Protein AF-A0A231HJ43-F1 (afdb_monomer)

Foldseek 3Di:
DDDDDDDDDDDPPPPPPCPDPLVVLLVVLVVLQVLLFVLLQVQVVLQCVPDVAAEEEGEDACLDVVNVVVVVDDFPDKQQFDPQRLARFKIWTWHQFDQDPNDTHIYIYIYGHSSDSCRCVLPVVVVLDDSVLVSLLVSQLSSQLRVLVNCVSVVNDVRQDHFLRSLLSSLLRSLLVCVLVVNPSSSVSSLVCLPPRRDCPGSNNDSLLSVLLSVLQDPNDPVLCVQCPGSNSSSVSSVVSSVVSVVVVVVVVVVVVVD

Mean predicted aligned error: 8.65 Å

Solvent-accessible surface area (backbone atoms only — not comparable to full-atom values): 14473 Å² total; per-residue (Å²): 136,90,82,87,82,88,80,80,85,79,80,80,76,77,82,69,78,81,72,69,56,71,69,62,51,32,49,53,41,47,52,50,49,53,54,29,30,56,50,36,41,48,47,49,58,34,20,52,76,70,40,83,73,60,70,47,61,47,64,42,55,38,68,38,68,71,47,42,57,57,70,76,45,96,65,77,42,72,53,71,51,51,100,76,44,63,44,74,40,58,33,46,34,35,31,71,84,34,71,58,96,89,38,79,28,25,34,35,42,27,39,30,46,40,76,50,89,60,47,56,45,54,54,58,73,67,67,78,54,54,74,68,52,48,42,54,42,51,28,34,23,55,44,29,44,44,51,51,55,52,37,26,74,71,67,81,34,82,69,66,52,84,58,47,56,37,41,47,48,8,50,46,34,26,32,51,56,29,45,78,68,72,32,56,69,62,30,50,47,52,37,50,42,27,62,76,71,40,50,83,87,41,57,67,41,44,38,65,63,46,47,36,30,60,73,49,47,76,76,92,43,74,66,52,55,71,66,45,81,36,49,36,42,42,52,56,48,38,56,57,29,47,56,54,19,51,54,54,54,54,54,53,53,54,52,65,73,74,108

Sequence (259 aa):
MKRYISFALSALVLAGTLVAPAGAQQAKNNDFRLAMSATFQRMIQSYHQGERSPLSGDILDSSRPNVAQFFGRRTDASVEHGPHSPDQSIALHYYRDAVLDGKRTAACLMTFDTSNPAFLAGYESTGLFTKGEITYYLAAHEFGHCAALHQASLGNMLSIKPGKDQELFADQYALAFFLLQDKINTAKKIIIFNRQNVAKDDFHHHPDELQAFFDAFPPLDDSLRANVKNTYDLVALTINVAAKAQIHLLAKAQQVAND

pLDDT: mean 82.15, std 17.76, range [27.39, 98.06]

Nearest PDB structures (foldseek):
  3rhf-assembly3_D  TM=4.855E-01  e=5.732E+00  Paenarthrobacter aurescens TC1
  1hz4-assembly1_A  TM=2.711E-01  e=7.390E+00  Escherichia coli

Radius of gyration: 22.71 Å; Cα contacts (8 Å, |Δi|>4): 336; chains: 1; bounding box: 81×62×70 Å

Secondary structure (DSSP, 8-state):
---------------------HHHHHHHHHHHHHHHHHHHHHHHHHHTTT--S-EEEEEEETTSHHHHHHHTS--SEEEPPPTT-S--SEEEEEEEEEEETTEEEEEEEEEE-TT-TTTTHHHHTT--S-HHHHHHHHHHHHHHHHHHHHHHHTTSS--PPTTHHHHHHHHHHHHHHHHHTT-HHHHHHHHHHHHHHS-TTSTT--HHHHHHHHHHSPP--HHHHHH--SHHHHHHHHHHHHHHHHHHHHHHHHHHHH-

Structure (mmCIF, N/CA/C/O backbone):
data_AF-A0A231HJ43-F1
#
_entry.id   AF-A0A231HJ43-F1
#
loop_
_atom_site.group_PDB
_atom_site.id
_atom_site.type_symbol
_atom_site.label_atom_id
_atom_site.label_alt_id
_atom_site.label_comp_id
_atom_site.label_asym_id
_atom_site.label_entity_id
_atom_site.label_seq_id
_atom_site.pdbx_PDB_ins_code
_atom_site.Cartn_x
_atom_site.Cartn_y
_atom_site.Cartn_z
_atom_site.occupancy
_atom_site.B_iso_or_equiv
_atom_site.auth_seq_id
_atom_site.auth_comp_id
_atom_site.auth_asym_id
_atom_site.auth_atom_id
_atom_site.pdbx_PDB_model_num
ATOM 1 N N . MET A 1 1 ? 59.615 -43.011 37.443 1.00 40.75 1 MET A N 1
ATOM 2 C CA . MET A 1 1 ? 59.172 -42.648 36.078 1.00 40.75 1 MET A CA 1
ATOM 3 C C . MET A 1 1 ? 57.840 -41.924 36.186 1.00 40.75 1 MET A C 1
ATOM 5 O O . MET A 1 1 ? 56.885 -42.512 36.671 1.00 40.75 1 MET A O 1
ATOM 9 N N . LYS A 1 2 ? 57.808 -40.634 35.834 1.00 29.98 2 LYS A N 1
ATOM 10 C CA . LYS A 1 2 ? 56.604 -39.791 35.823 1.00 29.98 2 LYS A CA 1
ATOM 11 C C . LYS A 1 2 ? 55.912 -39.943 34.464 1.00 29.98 2 LYS A C 1
ATOM 13 O O . LYS A 1 2 ? 56.585 -39.838 33.443 1.00 29.98 2 LYS A O 1
ATOM 18 N N . ARG A 1 3 ? 54.597 -40.159 34.448 1.00 27.41 3 ARG A N 1
ATOM 19 C CA . ARG A 1 3 ? 53.748 -39.986 33.260 1.00 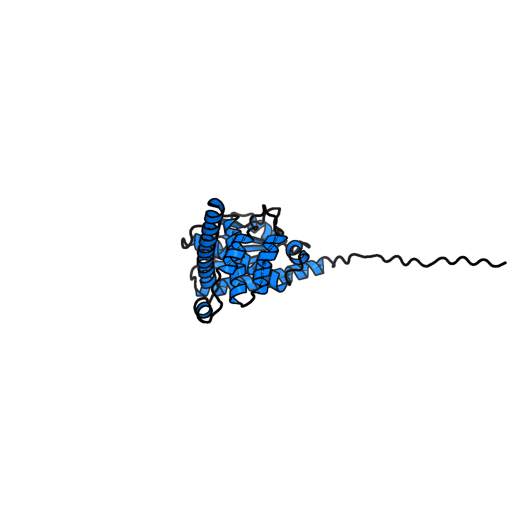27.41 3 ARG A CA 1
ATOM 20 C C . ARG A 1 3 ? 52.623 -39.028 33.636 1.00 27.41 3 ARG A C 1
ATOM 22 O O . ARG A 1 3 ? 51.830 -39.331 34.519 1.00 27.41 3 ARG A O 1
ATOM 29 N N . TYR A 1 4 ? 52.624 -37.861 33.001 1.00 29.31 4 TYR A N 1
ATOM 30 C CA . TYR A 1 4 ? 51.544 -36.883 33.051 1.00 29.31 4 TYR A CA 1
ATOM 31 C C . TYR A 1 4 ? 50.575 -37.198 31.911 1.00 29.31 4 TYR A C 1
ATOM 33 O O . TYR A 1 4 ? 51.012 -37.347 30.771 1.00 29.31 4 TYR A O 1
ATOM 41 N N . ILE A 1 5 ? 49.281 -37.288 32.211 1.00 30.84 5 ILE A N 1
ATOM 42 C CA . ILE A 1 5 ? 48.217 -37.240 31.206 1.00 30.84 5 ILE A CA 1
ATOM 43 C C . ILE A 1 5 ? 47.390 -35.999 31.527 1.00 30.84 5 ILE A C 1
ATOM 45 O O . ILE A 1 5 ? 46.793 -35.888 32.595 1.00 30.84 5 ILE A O 1
ATOM 49 N N . SER A 1 6 ? 47.458 -35.044 30.605 1.00 27.39 6 SER A N 1
ATOM 50 C CA . SER A 1 6 ? 46.697 -33.802 30.593 1.00 27.39 6 SER A CA 1
ATOM 51 C C . SER A 1 6 ? 45.296 -34.101 30.062 1.00 27.39 6 SER A C 1
ATOM 53 O O . SER A 1 6 ? 45.175 -34.659 28.973 1.00 27.39 6 SER A O 1
ATOM 55 N N . PHE A 1 7 ? 44.251 -33.741 30.808 1.00 30.38 7 PHE A N 1
ATOM 56 C CA . PHE A 1 7 ? 42.891 -33.676 30.276 1.00 30.38 7 PHE A CA 1
ATOM 57 C C . PHE A 1 7 ? 42.539 -32.211 30.042 1.00 30.38 7 PHE A C 1
ATOM 59 O O . PHE A 1 7 ? 42.505 -31.401 30.967 1.00 30.38 7 PHE A O 1
ATOM 66 N N . ALA A 1 8 ? 42.340 -31.890 28.767 1.00 31.23 8 ALA A N 1
ATOM 67 C CA . ALA A 1 8 ? 41.911 -30.591 28.296 1.00 31.23 8 ALA A CA 1
ATOM 68 C C . ALA A 1 8 ? 40.494 -30.275 28.797 1.00 31.23 8 ALA A C 1
ATOM 70 O O . ALA A 1 8 ? 39.589 -31.106 28.725 1.00 31.23 8 ALA A O 1
ATOM 71 N N . LEU A 1 9 ? 40.318 -29.042 29.273 1.00 30.80 9 LEU A N 1
ATOM 72 C CA . LEU A 1 9 ? 39.024 -28.410 29.496 1.00 30.80 9 LEU A CA 1
ATOM 73 C C . LEU A 1 9 ? 38.313 -28.269 28.139 1.00 30.80 9 LEU A C 1
ATOM 75 O O . LEU A 1 9 ? 38.678 -27.416 27.330 1.00 30.80 9 LEU A O 1
ATOM 79 N N . SER A 1 10 ? 37.286 -29.075 27.884 1.00 31.05 10 SER A N 1
ATOM 80 C CA . SER A 1 10 ? 36.290 -28.748 26.863 1.00 31.05 10 SER A CA 1
ATOM 81 C C . SER A 1 10 ? 35.263 -27.815 27.493 1.00 31.05 10 SER A C 1
ATOM 83 O O . SER A 1 10 ? 34.400 -28.242 28.258 1.00 31.05 10 SER A O 1
ATOM 85 N N . ALA A 1 11 ? 35.383 -26.524 27.188 1.00 31.92 11 ALA A N 1
ATOM 86 C CA . ALA A 1 11 ? 34.327 -25.558 27.433 1.00 31.92 11 ALA A CA 1
ATOM 87 C C . ALA A 1 11 ? 33.117 -25.938 26.570 1.00 31.92 11 ALA A C 1
ATOM 89 O O . ALA A 1 11 ? 33.155 -25.856 25.342 1.00 31.92 11 ALA A O 1
ATOM 90 N N . LEU A 1 12 ? 32.050 -26.384 27.227 1.00 29.44 12 LEU A N 1
ATOM 91 C CA . LEU A 1 12 ? 30.738 -26.539 26.623 1.00 29.44 12 LEU A CA 1
ATOM 92 C C . LEU A 1 12 ? 30.212 -25.129 26.316 1.00 29.44 12 LEU A C 1
ATOM 94 O O . LEU A 1 12 ? 29.703 -24.438 27.197 1.00 29.44 12 LEU A O 1
ATOM 98 N N . VAL A 1 13 ? 30.379 -24.671 25.077 1.00 32.91 13 VAL A N 1
ATOM 99 C CA . VAL A 1 13 ? 29.679 -23.484 24.583 1.00 32.91 13 VAL A CA 1
ATOM 100 C C . VAL A 1 13 ? 28.223 -23.898 24.395 1.00 32.91 13 VAL A C 1
ATOM 102 O O . VAL A 1 13 ? 27.865 -24.499 23.384 1.00 32.91 13 VAL A O 1
ATOM 105 N N . LEU A 1 14 ? 27.378 -23.610 25.389 1.00 35.38 14 LEU A N 1
ATOM 106 C CA . LEU A 1 14 ? 25.940 -23.538 25.158 1.00 35.38 14 LEU A CA 1
ATOM 107 C C . LEU A 1 14 ? 25.712 -22.410 24.148 1.00 35.38 14 LEU A C 1
ATOM 109 O O . LEU A 1 14 ? 25.710 -21.232 24.503 1.00 35.38 14 LEU A O 1
ATOM 113 N N . ALA A 1 15 ? 25.506 -22.777 22.887 1.00 36.28 15 ALA A N 1
ATOM 114 C CA . ALA A 1 15 ? 24.832 -21.927 21.922 1.00 36.28 15 ALA A CA 1
ATOM 115 C C . ALA A 1 15 ? 23.361 -21.814 22.352 1.00 36.28 15 ALA A C 1
ATOM 117 O O . ALA A 1 15 ? 22.481 -22.497 21.838 1.00 36.28 15 ALA A O 1
ATOM 118 N N . GLY A 1 16 ? 23.108 -20.993 23.371 1.00 32.62 16 GLY A N 1
ATOM 119 C CA . GLY A 1 16 ? 21.767 -20.550 23.698 1.00 32.62 16 GLY A CA 1
ATOM 120 C C . GLY A 1 16 ? 21.288 -19.660 22.562 1.00 32.62 16 GLY A C 1
ATOM 121 O O . GLY A 1 16 ? 21.761 -18.536 22.411 1.00 32.62 16 GLY A O 1
ATOM 122 N N . THR A 1 17 ? 20.354 -20.154 21.756 1.00 39.88 17 THR A N 1
ATOM 123 C CA . THR A 1 17 ? 19.476 -19.287 20.973 1.00 39.88 17 THR A CA 1
ATOM 124 C C . THR A 1 17 ? 18.817 -18.324 21.955 1.00 39.88 17 THR A C 1
ATOM 126 O O . THR A 1 17 ? 17.996 -18.740 22.774 1.00 39.88 17 THR A O 1
ATOM 129 N N . LEU A 1 18 ? 19.224 -17.054 21.923 1.00 38.84 18 LEU A N 1
ATOM 130 C CA . LEU A 1 18 ? 18.578 -15.968 22.654 1.00 38.84 18 LEU A CA 1
ATOM 131 C C . LEU A 1 18 ? 17.163 -15.799 22.092 1.00 38.84 18 LEU A C 1
ATOM 133 O O . LEU A 1 18 ? 16.922 -14.986 21.204 1.00 38.84 18 LEU A O 1
ATOM 137 N N . VAL A 1 19 ? 16.224 -16.594 22.599 1.00 47.59 19 VAL A N 1
ATOM 138 C CA . VAL A 1 19 ? 14.800 -16.303 22.472 1.00 47.59 19 VAL A CA 1
ATOM 139 C C . VAL A 1 19 ? 14.591 -15.026 23.275 1.00 47.59 19 VAL A C 1
ATOM 141 O O . VAL A 1 19 ? 14.757 -15.021 24.496 1.00 47.59 19 VAL A O 1
ATOM 144 N N . ALA A 1 20 ? 14.323 -13.914 22.588 1.00 49.75 20 ALA A N 1
ATOM 145 C CA . ALA A 1 20 ? 13.955 -12.678 23.262 1.00 49.75 20 ALA A CA 1
ATOM 146 C C . ALA A 1 20 ? 12.798 -12.983 24.234 1.00 49.75 20 ALA A C 1
ATOM 148 O O . ALA A 1 20 ? 11.892 -13.734 23.863 1.00 49.75 20 ALA A O 1
ATOM 149 N N . PRO A 1 21 ? 12.805 -12.447 25.469 1.00 54.78 21 PRO A N 1
ATOM 150 C CA . PRO A 1 21 ? 11.698 -12.671 26.389 1.00 54.78 21 PRO A CA 1
ATOM 151 C C . PRO A 1 21 ? 10.398 -12.250 25.696 1.00 54.78 21 PRO A C 1
ATOM 153 O O . PRO A 1 21 ? 10.371 -11.206 25.044 1.00 54.78 21 PRO A O 1
ATOM 156 N N . ALA A 1 22 ? 9.339 -13.055 25.817 1.00 60.00 22 ALA A N 1
ATOM 157 C CA . ALA A 1 22 ? 8.088 -12.880 25.070 1.00 60.00 22 ALA A CA 1
ATOM 158 C C . ALA A 1 22 ? 7.543 -11.433 25.113 1.00 60.00 22 ALA A C 1
ATOM 160 O O . ALA A 1 22 ? 7.051 -10.925 24.107 1.00 60.00 22 ALA A O 1
ATOM 161 N N . GLY A 1 23 ? 7.740 -10.716 26.228 1.00 65.38 23 GLY A N 1
ATOM 162 C CA . GLY A 1 23 ? 7.362 -9.304 26.365 1.00 65.38 23 GLY A CA 1
ATOM 163 C C . GLY A 1 23 ? 8.162 -8.315 25.499 1.00 65.38 23 GLY A C 1
ATOM 164 O O . GLY A 1 23 ? 7.616 -7.301 25.074 1.00 65.38 23 GLY A O 1
ATOM 165 N N . ALA A 1 24 ? 9.429 -8.594 25.181 1.00 74.25 24 ALA A N 1
ATOM 166 C CA . ALA A 1 24 ? 10.244 -7.736 24.315 1.00 74.25 24 ALA A CA 1
ATOM 167 C C . ALA A 1 24 ? 9.868 -7.880 22.832 1.00 74.25 24 ALA A C 1
ATOM 169 O O . ALA A 1 24 ? 9.948 -6.907 22.084 1.00 74.25 24 ALA A O 1
ATOM 170 N N . GLN A 1 25 ? 9.453 -9.075 22.402 1.00 77.62 25 GLN A N 1
ATOM 171 C CA . GLN A 1 25 ? 8.941 -9.279 21.046 1.00 77.62 25 GLN A CA 1
ATOM 172 C C . GLN A 1 25 ? 7.561 -8.635 20.887 1.00 77.62 25 GLN A C 1
ATOM 174 O O . GLN A 1 25 ? 7.344 -7.886 19.940 1.00 77.62 25 GLN A O 1
ATOM 179 N N . GLN A 1 26 ? 6.668 -8.828 21.859 1.00 80.44 26 GLN A N 1
ATOM 180 C CA . GLN A 1 26 ? 5.347 -8.199 21.854 1.00 80.44 26 GLN A CA 1
ATOM 181 C C . GLN A 1 26 ? 5.427 -6.661 21.825 1.00 80.44 26 GLN A C 1
ATOM 183 O O . GLN A 1 26 ? 4.666 -6.017 21.104 1.00 80.44 26 GLN A O 1
ATOM 188 N N . ALA A 1 27 ? 6.381 -6.062 22.548 1.00 83.88 27 ALA A N 1
ATOM 189 C CA . ALA A 1 27 ? 6.626 -4.620 22.490 1.00 83.88 27 ALA A CA 1
ATOM 190 C C . ALA A 1 27 ? 7.009 -4.152 21.073 1.00 83.88 27 ALA A C 1
ATOM 192 O O . ALA A 1 27 ? 6.414 -3.208 20.563 1.00 83.88 27 ALA A O 1
ATOM 193 N N . LYS A 1 28 ? 7.924 -4.863 20.397 1.00 84.44 28 LYS A N 1
ATOM 194 C CA . LYS A 1 28 ? 8.316 -4.559 19.007 1.00 84.44 28 LYS A CA 1
ATOM 195 C C . LYS A 1 28 ? 7.148 -4.691 18.029 1.00 84.44 28 LYS A C 1
ATOM 197 O O . LYS A 1 28 ? 6.999 -3.850 17.146 1.00 84.44 28 LYS A O 1
ATOM 202 N N . ASN A 1 29 ? 6.325 -5.727 18.187 1.00 85.94 29 ASN A N 1
ATOM 203 C CA . ASN A 1 29 ? 5.129 -5.925 17.370 1.00 85.94 29 ASN A CA 1
ATOM 204 C C . ASN A 1 29 ? 4.140 -4.763 17.565 1.00 85.94 29 ASN A C 1
ATOM 206 O O . ASN A 1 29 ? 3.565 -4.257 16.604 1.00 85.94 29 ASN A O 1
ATOM 210 N N . ASN A 1 30 ? 3.973 -4.288 18.803 1.00 87.06 30 ASN A N 1
ATOM 211 C CA . ASN A 1 30 ? 3.127 -3.133 19.086 1.00 87.06 30 ASN A CA 1
ATOM 212 C C . ASN A 1 30 ? 3.704 -1.820 18.523 1.00 87.06 30 ASN A C 1
ATOM 214 O O . ASN A 1 30 ? 2.938 -1.018 17.992 1.00 87.06 30 ASN A O 1
ATOM 218 N N . ASP A 1 31 ? 5.021 -1.610 18.582 1.00 89.19 31 ASP A N 1
ATOM 219 C CA . ASP A 1 31 ? 5.672 -0.445 17.965 1.00 89.19 31 ASP A CA 1
ATOM 220 C C . ASP A 1 31 ? 5.463 -0.429 16.446 1.00 89.19 31 ASP A C 1
ATOM 222 O O . ASP A 1 31 ? 5.115 0.606 15.874 1.00 89.19 31 ASP A O 1
ATOM 226 N N . PHE A 1 32 ? 5.601 -1.590 15.798 1.00 89.44 32 PHE A N 1
ATOM 227 C CA . PHE A 1 32 ? 5.281 -1.746 14.381 1.00 89.44 32 PHE A CA 1
ATOM 228 C C . PHE A 1 32 ? 3.816 -1.397 14.097 1.00 89.44 32 PHE A C 1
ATOM 230 O O . PHE A 1 32 ? 3.549 -0.571 13.224 1.00 89.44 32 PHE A O 1
ATOM 237 N N . ARG A 1 33 ? 2.871 -1.964 14.861 1.00 90.19 33 ARG A N 1
ATOM 238 C CA . ARG A 1 33 ? 1.433 -1.696 14.705 1.00 90.19 33 ARG A CA 1
ATOM 239 C C . ARG A 1 33 ? 1.131 -0.200 14.799 1.00 90.19 33 ARG A C 1
ATOM 241 O O . ARG A 1 33 ? 0.386 0.330 13.981 1.00 90.19 33 ARG A O 1
ATOM 248 N N . LEU A 1 34 ? 1.716 0.492 15.777 1.00 91.75 34 LEU A N 1
ATOM 249 C CA . LEU A 1 34 ? 1.550 1.938 15.947 1.00 91.75 34 LEU A CA 1
ATOM 250 C C . LEU A 1 34 ? 2.128 2.727 14.764 1.00 91.75 34 LEU A C 1
ATOM 252 O O . LEU A 1 34 ? 1.483 3.654 14.273 1.00 91.75 34 LEU A O 1
ATOM 256 N N . ALA A 1 35 ? 3.314 2.355 14.280 1.00 92.56 35 ALA A N 1
ATOM 257 C CA . ALA A 1 35 ? 3.934 3.001 13.126 1.00 92.56 35 ALA A CA 1
ATOM 258 C C . ALA A 1 35 ? 3.123 2.786 11.837 1.00 92.56 35 ALA A C 1
ATOM 260 O O . ALA A 1 35 ? 2.938 3.725 11.057 1.00 92.56 35 ALA A O 1
ATOM 261 N N . MET A 1 36 ? 2.598 1.577 11.635 1.00 91.69 36 MET A N 1
ATOM 262 C CA . MET A 1 36 ? 1.738 1.243 10.505 1.00 91.69 36 MET A CA 1
ATOM 263 C C . MET A 1 36 ? 0.407 1.995 10.573 1.00 91.69 36 MET A C 1
ATOM 265 O O . MET A 1 36 ? 0.060 2.653 9.596 1.00 91.69 36 MET A O 1
ATOM 269 N N . SER A 1 37 ? -0.268 2.001 11.733 1.00 93.19 37 SER A N 1
ATOM 270 C CA . SER A 1 37 ? -1.486 2.793 11.991 1.00 93.19 37 SER A CA 1
ATOM 271 C C . SER A 1 37 ? -1.284 4.255 11.597 1.00 93.19 37 SER A C 1
ATOM 273 O O . SER A 1 37 ? -2.001 4.792 10.753 1.00 93.19 37 SER A O 1
ATOM 275 N N . ALA A 1 38 ? -0.236 4.884 12.138 1.00 95.06 38 ALA A N 1
ATOM 276 C CA . ALA A 1 38 ? 0.048 6.290 11.895 1.00 95.06 38 ALA A CA 1
ATOM 277 C C . ALA A 1 38 ? 0.375 6.576 10.422 1.00 95.06 38 ALA A C 1
ATOM 279 O O . ALA A 1 38 ? 0.000 7.626 9.900 1.00 95.06 38 ALA A O 1
ATOM 280 N N . THR A 1 39 ? 1.077 5.665 9.745 1.00 95.12 39 THR A N 1
ATOM 281 C CA . THR A 1 39 ? 1.426 5.811 8.325 1.00 95.12 39 THR A CA 1
ATOM 282 C C . THR A 1 39 ? 0.188 5.680 7.443 1.00 95.12 39 THR A C 1
ATOM 284 O O . THR A 1 39 ? -0.071 6.547 6.609 1.00 95.12 39 THR A O 1
ATOM 287 N N . PHE A 1 40 ? -0.620 4.649 7.677 1.00 95.12 40 PHE A N 1
ATOM 288 C CA . PHE A 1 40 ? -1.857 4.396 6.950 1.00 95.12 40 PHE A CA 1
ATOM 289 C C . PHE A 1 40 ? -2.872 5.533 7.125 1.00 95.12 40 PHE A C 1
ATOM 291 O O . PHE A 1 40 ? -3.413 6.050 6.148 1.00 95.12 40 PHE A O 1
ATOM 298 N N . GLN A 1 41 ? -3.058 6.017 8.356 1.00 95.06 41 GLN A N 1
ATOM 299 C CA . GLN A 1 41 ? -3.929 7.160 8.634 1.00 95.06 41 GLN A CA 1
ATOM 300 C C . GLN A 1 41 ? -3.472 8.432 7.910 1.00 95.06 41 GLN A C 1
ATOM 302 O O . GLN A 1 41 ? -4.311 9.173 7.401 1.00 95.06 41 GLN A O 1
ATOM 307 N N . ARG A 1 42 ? -2.160 8.685 7.794 1.00 95.88 42 ARG A N 1
ATOM 308 C CA . ARG A 1 42 ? -1.645 9.811 6.991 1.00 95.88 42 ARG A CA 1
ATOM 309 C C . ARG A 1 42 ? -1.948 9.645 5.504 1.00 95.88 42 ARG A C 1
ATOM 311 O O . ARG A 1 42 ? -2.252 10.636 4.844 1.00 95.88 42 ARG A O 1
ATOM 318 N N . MET A 1 43 ? -1.886 8.423 4.975 1.00 97.06 43 MET A N 1
ATOM 319 C CA . MET A 1 43 ? -2.264 8.153 3.584 1.00 97.06 43 MET A CA 1
ATOM 320 C C . MET A 1 43 ? -3.756 8.411 3.352 1.00 97.06 43 MET A C 1
ATOM 322 O O . MET A 1 43 ? -4.094 9.056 2.363 1.00 97.06 43 MET A O 1
ATOM 326 N N . ILE A 1 44 ? -4.634 8.017 4.283 1.00 95.69 44 ILE A N 1
ATOM 327 C CA . ILE A 1 44 ? -6.072 8.348 4.240 1.00 95.69 44 ILE A CA 1
ATOM 328 C C . ILE A 1 44 ? -6.302 9.861 4.331 1.00 95.69 44 ILE A C 1
ATOM 330 O O . ILE A 1 44 ? -7.063 10.422 3.549 1.00 95.69 44 ILE A O 1
ATOM 334 N N . GLN A 1 45 ? -5.613 10.555 5.237 1.00 95.50 45 GLN A N 1
ATOM 335 C CA . GLN A 1 45 ? -5.724 12.015 5.353 1.00 95.50 45 GLN A CA 1
ATOM 336 C C . GLN A 1 45 ? -5.272 12.731 4.076 1.00 95.50 45 GLN A C 1
ATOM 338 O O . GLN A 1 45 ? -5.889 13.709 3.659 1.00 95.50 45 GLN A O 1
ATOM 343 N N . SER A 1 46 ? -4.195 12.253 3.446 1.00 96.12 46 SER A N 1
ATOM 344 C CA . SER A 1 46 ? -3.760 12.760 2.145 1.00 96.12 46 SER A CA 1
ATOM 345 C C . SER A 1 46 ? -4.818 12.485 1.078 1.00 96.12 46 SER A C 1
ATOM 347 O O . SER A 1 46 ? -5.143 13.375 0.300 1.00 96.12 46 SER A O 1
ATOM 349 N N . TYR A 1 47 ? -5.430 11.305 1.092 1.00 96.56 47 TYR A N 1
ATOM 350 C CA . TYR A 1 47 ? -6.428 10.893 0.111 1.00 96.56 47 TYR A CA 1
ATOM 351 C C . TYR A 1 47 ? -7.652 11.808 0.125 1.00 96.56 47 TYR A C 1
ATOM 353 O O . TYR A 1 47 ? -8.150 12.199 -0.930 1.00 96.56 47 TYR A O 1
ATOM 361 N N . HIS A 1 48 ? -8.064 12.249 1.318 1.00 95.3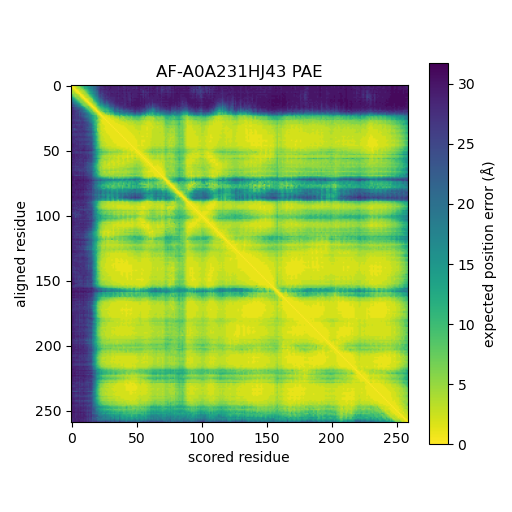8 48 HIS A N 1
ATOM 362 C CA . HIS A 1 48 ? -9.156 13.210 1.495 1.00 95.38 48 HIS A CA 1
ATOM 363 C C . HIS A 1 48 ? -8.898 14.601 0.903 1.00 95.38 48 HIS A C 1
ATOM 365 O O . HIS A 1 48 ? -9.812 15.422 0.836 1.00 95.38 48 HIS A O 1
ATOM 371 N N . GLN A 1 49 ? -7.674 14.895 0.460 1.00 94.81 49 GLN A N 1
ATOM 372 C CA . GLN A 1 49 ? -7.387 16.132 -0.269 1.00 94.81 49 GLN A CA 1
ATOM 373 C C . GLN A 1 49 ? -7.926 16.092 -1.708 1.00 94.81 49 GLN A C 1
ATOM 375 O O . GLN A 1 49 ? -8.204 17.153 -2.268 1.00 94.81 49 GLN A O 1
ATOM 380 N N . GLY A 1 50 ? -8.082 14.896 -2.290 1.00 91.81 50 GLY A N 1
ATOM 381 C CA . GLY A 1 50 ? -8.625 14.684 -3.637 1.00 91.81 50 GLY A CA 1
ATOM 382 C C . GLY A 1 50 ? -10.018 14.044 -3.654 1.00 91.81 50 GLY A C 1
ATOM 383 O O . GLY A 1 50 ? -10.862 14.449 -4.451 1.00 91.81 50 GLY A O 1
ATOM 384 N N . GLU A 1 51 ? -10.297 13.108 -2.740 1.00 93.56 51 GLU A N 1
ATOM 385 C CA . GLU A 1 51 ? -11.602 12.447 -2.591 1.00 93.56 51 GLU A CA 1
ATOM 386 C C . GLU A 1 51 ? -12.374 13.015 -1.396 1.00 93.56 51 GLU A C 1
ATOM 388 O O . GLU A 1 51 ? -11.874 13.042 -0.276 1.00 93.56 51 GLU A O 1
ATOM 393 N N . ARG A 1 52 ? -13.623 13.439 -1.602 1.00 91.38 52 ARG A N 1
ATOM 394 C CA . ARG A 1 52 ? -14.447 14.037 -0.533 1.00 91.38 52 ARG A CA 1
ATOM 395 C C . ARG A 1 52 ? -15.325 13.023 0.195 1.00 91.38 52 ARG A C 1
ATOM 397 O O . ARG A 1 52 ? -15.867 13.342 1.254 1.00 91.38 52 ARG A O 1
ATOM 404 N N . SER A 1 53 ? -15.504 11.840 -0.379 1.00 91.06 53 SER A N 1
ATOM 405 C CA . SER A 1 53 ? -16.300 10.766 0.209 1.00 91.06 53 SER A CA 1
ATOM 406 C C . SER A 1 53 ? -15.634 10.249 1.491 1.00 91.06 53 SER A C 1
ATOM 408 O O . SER A 1 53 ? -14.407 10.123 1.542 1.00 91.06 53 SER A O 1
ATOM 410 N N . PRO A 1 54 ? -16.413 9.976 2.553 1.00 90.38 54 PRO A N 1
ATOM 411 C CA . PRO A 1 54 ? -15.861 9.641 3.855 1.00 90.38 54 PRO A CA 1
ATOM 412 C C . PRO A 1 54 ? -15.202 8.261 3.831 1.0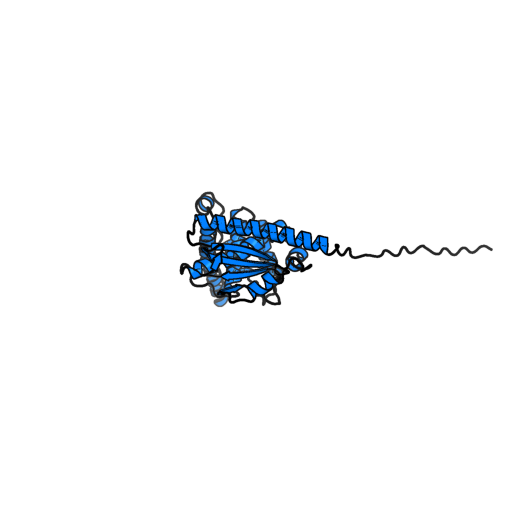0 90.38 54 PRO A C 1
ATOM 414 O O . PRO A 1 54 ? -15.843 7.257 3.527 1.00 90.38 54 PRO A O 1
ATOM 417 N N . LEU A 1 55 ? -13.934 8.219 4.232 1.00 93.19 55 LEU A N 1
ATOM 418 C CA . LEU A 1 55 ? -13.154 6.995 4.386 1.00 93.19 55 LEU A CA 1
ATOM 419 C C . LEU A 1 55 ? -12.361 7.071 5.687 1.00 93.19 55 LEU A C 1
ATOM 421 O O . LEU A 1 55 ? -11.620 8.022 5.903 1.00 93.19 55 LEU A O 1
ATOM 425 N N . SER A 1 56 ? -12.510 6.078 6.550 1.00 92.06 56 SER A N 1
ATOM 426 C CA . SER A 1 56 ? -11.736 5.941 7.785 1.00 92.06 56 SER A CA 1
ATOM 427 C C . SER A 1 56 ? -10.874 4.691 7.721 1.00 92.06 56 SER A C 1
ATOM 429 O O . SER A 1 56 ? -11.149 3.778 6.942 1.00 92.06 56 SER A O 1
ATOM 431 N N . GLY A 1 57 ? -9.855 4.606 8.567 1.00 90.25 57 GLY A N 1
ATOM 432 C CA . GLY A 1 57 ? -9.111 3.366 8.668 1.00 90.25 57 GLY A CA 1
ATOM 433 C C . GLY A 1 57 ? -8.112 3.326 9.805 1.00 90.25 57 GLY A C 1
ATOM 434 O O . GLY A 1 57 ? -7.626 4.360 10.268 1.00 90.25 57 GLY A O 1
ATOM 435 N N . ASP A 1 58 ? -7.862 2.113 10.282 1.00 89.19 58 ASP A N 1
ATOM 436 C CA . ASP A 1 58 ? -6.950 1.836 11.387 1.00 89.19 58 ASP A CA 1
ATOM 437 C C . ASP A 1 58 ? -6.549 0.353 11.401 1.00 89.19 58 ASP A C 1
ATOM 439 O O . ASP A 1 58 ? -7.133 -0.471 10.696 1.00 89.19 58 ASP A O 1
ATOM 443 N N . ILE A 1 59 ? -5.573 0.018 12.239 1.00 89.75 59 ILE A N 1
ATOM 444 C CA . ILE A 1 59 ? -5.086 -1.338 12.491 1.00 89.75 59 ILE A CA 1
ATOM 445 C C . ILE A 1 59 ? -5.408 -1.751 13.930 1.00 89.75 59 ILE A C 1
ATOM 447 O O . ILE A 1 59 ? -4.963 -1.153 14.919 1.00 89.75 59 ILE A O 1
ATOM 451 N N . LEU A 1 60 ? -6.217 -2.798 14.041 1.00 87.81 60 LEU A N 1
ATOM 452 C CA . LEU A 1 60 ? -6.776 -3.304 15.282 1.00 87.81 60 LEU A CA 1
ATOM 453 C C . LEU A 1 60 ? -6.069 -4.597 15.695 1.00 87.81 60 LEU A C 1
ATOM 455 O O . LEU A 1 60 ? -5.863 -5.508 14.901 1.00 87.81 60 LEU A O 1
ATOM 459 N N . ASP A 1 61 ? -5.715 -4.671 16.975 1.00 85.44 61 ASP A N 1
ATOM 460 C CA . ASP A 1 61 ? -4.965 -5.788 17.546 1.00 85.44 61 ASP A CA 1
ATOM 461 C C . ASP A 1 61 ? -5.871 -7.010 17.783 1.00 85.44 61 ASP A C 1
ATOM 463 O O . ASP A 1 61 ? -6.629 -7.043 18.758 1.00 85.44 61 ASP A O 1
ATOM 467 N N . SER A 1 62 ? -5.811 -8.002 16.891 1.00 83.19 62 SER A N 1
ATOM 468 C CA . SER A 1 62 ? -6.652 -9.208 16.909 1.00 83.19 62 SER A CA 1
ATOM 469 C C . SER A 1 62 ? -6.261 -10.213 17.994 1.00 83.19 62 SER A C 1
ATOM 471 O O . SER A 1 62 ? -7.055 -11.104 18.291 1.00 83.19 62 SER A O 1
ATOM 473 N N . SER A 1 63 ? -5.124 -10.019 18.678 1.00 81.44 63 SER A N 1
ATOM 474 C CA . SER A 1 63 ? -4.803 -10.770 19.905 1.00 81.44 63 SER A CA 1
ATOM 475 C C . SER A 1 63 ? -5.827 -10.522 21.026 1.00 81.44 63 SER A C 1
ATOM 477 O O . SER A 1 63 ? -5.950 -11.307 21.970 1.00 81.44 63 SER A O 1
ATOM 479 N N . ARG A 1 64 ? -6.596 -9.426 20.931 1.00 82.25 64 ARG A N 1
ATOM 480 C CA . ARG A 1 64 ? -7.647 -9.068 21.887 1.00 82.25 64 ARG A CA 1
ATOM 481 C C . ARG A 1 64 ? -8.968 -9.755 21.512 1.00 82.25 64 ARG A C 1
ATOM 483 O O . ARG A 1 64 ? -9.476 -9.519 20.412 1.00 82.25 64 ARG A O 1
ATOM 490 N N . PRO A 1 65 ? -9.614 -10.507 22.426 1.00 83.12 65 PRO A N 1
ATOM 491 C CA . PRO A 1 65 ? -10.822 -11.277 22.106 1.00 83.12 65 PRO A CA 1
ATOM 492 C C . PRO A 1 65 ? -11.983 -10.453 21.534 1.00 83.12 65 PRO A C 1
ATOM 494 O O . PRO A 1 65 ? -12.693 -10.907 20.641 1.00 83.12 65 PRO A O 1
ATOM 497 N N . ASN A 1 66 ? -12.175 -9.223 22.018 1.00 83.62 66 ASN A N 1
ATOM 498 C CA . ASN A 1 66 ? -13.231 -8.331 21.536 1.00 83.62 66 ASN A CA 1
ATOM 499 C C . ASN A 1 66 ? -12.991 -7.852 20.095 1.00 83.62 66 ASN A C 1
ATOM 501 O O . ASN A 1 66 ? -13.952 -7.619 19.365 1.00 83.62 66 ASN A O 1
ATOM 505 N N . VAL A 1 67 ? -11.726 -7.714 19.690 1.00 82.25 67 VAL A N 1
ATOM 506 C CA . VAL A 1 67 ? -11.342 -7.344 18.324 1.00 82.25 67 VAL A CA 1
ATOM 507 C C . VAL A 1 67 ? -11.524 -8.544 17.400 1.00 82.25 67 VAL A C 1
ATOM 509 O O . VAL A 1 67 ? -12.205 -8.425 16.386 1.00 82.25 67 VAL A O 1
ATOM 512 N N . ALA A 1 68 ? -11.027 -9.723 17.785 1.00 77.81 68 ALA A N 1
ATOM 513 C CA . ALA A 1 68 ? -11.249 -10.957 17.026 1.00 77.81 68 ALA A CA 1
ATOM 514 C C . ALA A 1 68 ? -12.750 -11.234 16.798 1.00 77.81 68 ALA A C 1
ATOM 516 O O . ALA A 1 68 ? -13.179 -11.538 15.686 1.00 77.81 68 ALA A O 1
ATOM 517 N N . GLN A 1 69 ? -13.581 -11.046 17.831 1.00 79.44 69 GLN A N 1
ATOM 518 C CA . GLN A 1 69 ? -15.033 -11.199 17.720 1.00 79.44 69 GLN A CA 1
ATOM 519 C C . GLN A 1 69 ? -15.680 -10.164 16.783 1.00 79.44 69 GLN A C 1
ATOM 521 O O . GLN A 1 69 ? -16.683 -10.472 16.135 1.00 79.44 69 GLN A O 1
ATOM 526 N N . PHE A 1 70 ? -15.152 -8.938 16.724 1.00 81.06 70 PHE A N 1
ATOM 527 C CA . PHE A 1 70 ? -15.656 -7.898 15.826 1.00 81.06 70 PHE A CA 1
ATOM 528 C C . PHE A 1 70 ? -15.476 -8.297 14.355 1.00 81.06 70 PHE A C 1
ATOM 530 O O . PHE A 1 70 ? -16.439 -8.210 13.593 1.00 81.06 70 PHE A O 1
ATOM 537 N N . PHE A 1 71 ? -14.297 -8.801 13.983 1.00 75.75 71 PHE A N 1
ATOM 538 C CA . PHE A 1 71 ? -14.003 -9.224 12.608 1.00 75.75 71 PHE A CA 1
ATOM 539 C C . PHE A 1 71 ? -14.717 -10.517 12.193 1.00 75.75 71 PHE A C 1
ATOM 541 O O . PHE A 1 71 ? -14.974 -10.721 11.015 1.00 75.75 71 PHE A O 1
ATOM 548 N N . GLY A 1 72 ? -15.165 -11.337 13.150 1.00 65.19 72 GLY A N 1
ATOM 549 C CA . GLY A 1 72 ? -16.071 -12.464 12.890 1.00 65.19 72 GLY A CA 1
ATOM 550 C C . GLY A 1 72 ? -17.510 -12.076 12.490 1.00 65.19 72 GLY A C 1
ATOM 551 O O . GLY A 1 72 ? -18.377 -12.949 12.417 1.00 65.19 72 GLY A O 1
ATOM 552 N N . ARG A 1 73 ? -17.811 -10.784 12.280 1.00 60.69 73 ARG A N 1
ATOM 553 C CA . ARG A 1 73 ? -19.108 -10.272 11.790 1.00 60.69 73 ARG A CA 1
ATOM 554 C C . ARG A 1 73 ? -19.036 -9.951 10.290 1.00 60.69 73 ARG A C 1
ATOM 556 O O . ARG A 1 73 ? -17.957 -9.778 9.746 1.00 60.69 73 ARG A O 1
ATOM 563 N N . ARG A 1 74 ? -20.198 -9.845 9.625 1.00 59.91 74 ARG A N 1
ATOM 564 C CA . ARG A 1 74 ? -20.320 -9.566 8.176 1.00 59.91 74 ARG A CA 1
ATOM 565 C C . ARG A 1 74 ? -19.437 -8.381 7.737 1.00 59.91 74 ARG A C 1
ATOM 567 O O . ARG A 1 74 ? -19.638 -7.271 8.227 1.00 59.91 74 ARG A O 1
ATOM 574 N N . THR A 1 75 ? -18.521 -8.631 6.805 1.00 67.50 75 THR A N 1
ATOM 575 C CA . THR A 1 75 ? -17.704 -7.652 6.066 1.00 67.50 75 THR A CA 1
ATOM 576 C C . THR A 1 75 ? -18.242 -7.509 4.636 1.00 67.50 75 THR A C 1
ATOM 578 O O . THR A 1 75 ? -18.830 -8.458 4.113 1.00 67.50 75 THR A O 1
ATOM 581 N N . ASP A 1 76 ? -18.078 -6.339 4.001 1.00 67.69 76 ASP A N 1
ATOM 582 C CA . ASP A 1 76 ? -18.481 -6.149 2.593 1.00 67.69 76 ASP A CA 1
ATOM 583 C C . ASP A 1 76 ? -17.432 -6.730 1.633 1.00 67.69 76 ASP A C 1
ATOM 585 O O . ASP A 1 76 ? -17.776 -7.286 0.590 1.00 67.69 76 ASP A O 1
ATOM 589 N N . ALA A 1 77 ? -16.155 -6.624 2.006 1.00 69.75 77 ALA A N 1
ATOM 590 C CA . ALA A 1 77 ? -15.042 -7.317 1.370 1.00 69.75 77 ALA A CA 1
ATOM 591 C C . ALA A 1 77 ? -13.922 -7.574 2.393 1.00 69.75 77 ALA A C 1
ATOM 593 O O . ALA A 1 77 ? -13.714 -6.780 3.313 1.00 69.75 77 ALA A O 1
ATOM 594 N N . SER A 1 78 ? -13.209 -8.687 2.224 1.00 67.50 78 SER A N 1
ATOM 595 C CA . SER A 1 78 ? -12.038 -9.065 3.018 1.00 67.50 78 SER A CA 1
ATOM 596 C C . SER A 1 78 ? -10.920 -9.444 2.056 1.00 67.50 78 SER A C 1
ATOM 598 O O . SER A 1 78 ? -11.155 -10.251 1.153 1.00 67.50 78 SER A O 1
ATOM 600 N N . VAL A 1 79 ? -9.743 -8.854 2.233 1.00 64.19 79 VAL A N 1
ATOM 601 C CA . VAL A 1 79 ? -8.512 -9.298 1.578 1.00 64.19 79 VAL A CA 1
ATOM 602 C C . VAL A 1 79 ? -7.755 -10.110 2.618 1.00 64.19 79 VAL A C 1
ATOM 604 O O . VAL A 1 79 ? -7.183 -9.563 3.561 1.00 64.19 79 VAL A O 1
ATOM 607 N N . GLU A 1 80 ? -7.867 -11.432 2.500 1.00 62.78 80 GLU A N 1
ATOM 608 C CA . GLU A 1 80 ? -7.174 -12.381 3.365 1.00 62.78 80 GLU A CA 1
ATOM 609 C C . GLU A 1 80 ? -5.968 -12.949 2.630 1.00 62.78 80 GLU A C 1
ATOM 611 O O . GLU A 1 80 ? -6.089 -13.534 1.550 1.00 62.78 80 GLU A O 1
ATOM 616 N N . HIS A 1 81 ? -4.810 -12.823 3.265 1.00 60.03 81 HIS A N 1
ATOM 617 C CA . HIS A 1 81 ? -3.588 -13.470 2.824 1.00 60.03 81 HIS A CA 1
ATOM 618 C C . HIS A 1 81 ? -3.748 -14.988 2.937 1.00 60.03 81 HIS A C 1
ATOM 620 O O . HIS A 1 81 ? -4.033 -15.522 4.010 1.00 60.03 81 HIS A O 1
ATOM 626 N N . GLY A 1 82 ? -3.609 -15.697 1.812 1.00 50.28 82 GLY A N 1
ATOM 627 C CA . GLY A 1 82 ? -3.784 -17.149 1.758 1.00 50.28 82 GLY A CA 1
ATOM 628 C C . GLY A 1 82 ? -2.804 -17.912 2.666 1.00 50.28 82 GLY A C 1
ATOM 629 O O . GLY A 1 82 ? -1.810 -17.354 3.132 1.00 50.28 82 GLY A O 1
ATOM 630 N N . PRO A 1 83 ? -3.009 -19.228 2.878 1.00 44.06 83 PRO A N 1
ATOM 631 C CA . PRO A 1 83 ? -2.162 -20.046 3.750 1.00 44.06 83 PRO A CA 1
ATOM 632 C C . PRO A 1 83 ? -0.677 -20.105 3.333 1.00 44.06 83 PRO A C 1
ATOM 634 O O . PRO A 1 83 ? 0.158 -20.556 4.116 1.00 44.06 83 PRO A O 1
ATOM 637 N N . HIS A 1 84 ? -0.347 -19.643 2.124 1.00 45.06 84 HIS A N 1
ATOM 638 C CA . HIS A 1 84 ? 1.003 -19.591 1.558 1.00 45.06 84 HIS A CA 1
ATOM 639 C C . HIS A 1 84 ? 1.608 -18.182 1.499 1.00 45.06 84 HIS A C 1
ATOM 641 O O . HIS A 1 84 ? 2.780 -18.057 1.139 1.00 45.06 84 HIS A O 1
ATOM 647 N N . SER A 1 85 ? 0.857 -17.150 1.902 1.00 47.94 85 SER A N 1
ATOM 648 C CA . SER A 1 85 ? 1.388 -15.794 1.946 1.00 47.94 85 SER A CA 1
ATOM 649 C C . SER A 1 85 ? 2.478 -15.706 3.020 1.00 47.94 85 SER A C 1
ATOM 651 O O . SER A 1 85 ? 2.287 -16.208 4.136 1.00 47.94 85 SER A O 1
ATOM 653 N N . PRO A 1 86 ? 3.623 -15.066 2.719 1.00 48.00 86 PRO A N 1
ATOM 654 C CA . PRO A 1 86 ? 4.691 -14.846 3.691 1.00 48.00 86 PRO A CA 1
ATOM 655 C C . PRO A 1 86 ? 4.244 -13.989 4.884 1.00 48.00 86 PRO A C 1
ATOM 657 O O . PRO A 1 86 ? 4.974 -13.924 5.877 1.00 48.00 86 PRO A O 1
ATOM 660 N N . ASP A 1 87 ? 3.066 -13.363 4.799 1.00 54.06 87 ASP A N 1
ATOM 661 C CA . ASP A 1 87 ? 2.485 -12.550 5.851 1.00 54.06 87 ASP A CA 1
ATOM 662 C C . ASP A 1 87 ? 1.000 -12.885 6.065 1.00 54.06 87 ASP A C 1
ATOM 664 O O . ASP A 1 87 ? 0.104 -12.289 5.482 1.00 54.06 87 ASP A O 1
ATOM 668 N N . GLN A 1 88 ? 0.713 -13.854 6.936 1.00 54.38 88 GLN A N 1
ATOM 669 C CA . GLN A 1 88 ? -0.652 -14.081 7.440 1.00 54.38 88 GLN A CA 1
ATOM 670 C C . GLN A 1 88 ? -1.033 -13.095 8.561 1.00 54.38 88 GLN A C 1
ATOM 672 O O . GLN A 1 88 ? -2.028 -13.310 9.255 1.00 54.38 88 GLN A O 1
ATOM 677 N N . SER A 1 89 ? -0.218 -12.065 8.829 1.00 64.38 89 SER A N 1
ATOM 678 C CA . SER A 1 89 ? -0.358 -11.270 10.051 1.00 64.38 89 SER A CA 1
ATOM 679 C C . SER A 1 89 ? -1.200 -10.007 9.906 1.00 64.38 89 SER A C 1
ATOM 681 O O . SER A 1 89 ? -1.593 -9.451 10.936 1.00 64.38 89 SER A O 1
ATOM 683 N N . ILE A 1 90 ? -1.521 -9.590 8.674 1.00 79.00 90 ILE A N 1
ATOM 684 C CA . ILE A 1 90 ? -2.318 -8.390 8.392 1.00 79.00 90 ILE A CA 1
ATOM 685 C C . ILE A 1 90 ? -3.429 -8.719 7.406 1.00 79.00 90 ILE A C 1
ATOM 687 O O . ILE A 1 90 ? -3.139 -9.087 6.291 1.00 79.00 90 ILE A O 1
ATOM 691 N N . ALA A 1 91 ? -4.698 -8.578 7.772 1.00 81.00 91 ALA A N 1
ATOM 692 C CA . ALA A 1 91 ? -5.794 -8.720 6.809 1.00 81.00 91 ALA A CA 1
ATOM 693 C C . ALA A 1 91 ? -6.569 -7.413 6.740 1.00 81.00 91 ALA A C 1
ATOM 695 O O . ALA A 1 91 ? -6.862 -6.824 7.785 1.00 81.00 91 ALA A O 1
ATOM 696 N N . LEU A 1 92 ? -6.899 -6.957 5.532 1.00 88.06 92 LEU A N 1
ATOM 697 C CA . LEU A 1 92 ? -7.701 -5.756 5.335 1.00 88.06 92 LEU A CA 1
ATOM 698 C C . LEU A 1 92 ? -9.177 -6.120 5.209 1.00 88.06 92 LEU A C 1
ATOM 700 O O . LEU A 1 92 ? -9.592 -6.852 4.311 1.00 88.06 92 LEU A O 1
ATOM 704 N N . HIS A 1 93 ? -9.994 -5.503 6.052 1.00 88.75 93 HIS A N 1
ATOM 705 C CA . HIS A 1 93 ? -11.441 -5.608 5.989 1.00 88.75 93 HIS A CA 1
ATOM 706 C C . HIS A 1 93 ? -12.046 -4.272 5.569 1.00 88.75 93 HIS A C 1
ATOM 708 O O . HIS A 1 93 ? -11.837 -3.241 6.219 1.00 88.75 93 HIS A O 1
ATOM 714 N N . TYR A 1 94 ? -12.828 -4.297 4.493 1.00 90.06 94 TYR A N 1
ATOM 715 C CA . TYR A 1 94 ? -13.535 -3.131 3.988 1.00 90.06 94 TYR A CA 1
ATOM 716 C C . TYR A 1 94 ? -15.018 -3.181 4.358 1.00 90.06 94 TYR A C 1
ATOM 718 O O . TYR A 1 94 ? -15.715 -4.178 4.142 1.00 90.06 94 TYR A O 1
ATOM 726 N N . TYR A 1 95 ? -15.496 -2.061 4.890 1.00 89.81 95 TYR A N 1
ATOM 727 C CA . TYR A 1 95 ? -16.887 -1.815 5.239 1.00 89.81 95 TYR A CA 1
ATOM 728 C C . TYR A 1 95 ? -17.342 -0.560 4.504 1.00 89.81 95 TYR A C 1
ATOM 730 O O . TYR A 1 95 ? -16.898 0.544 4.820 1.00 89.81 95 TYR A O 1
ATOM 738 N N . ARG A 1 96 ? -18.234 -0.711 3.530 1.00 88.62 96 ARG A N 1
ATOM 739 C CA . ARG A 1 96 ? -18.770 0.403 2.744 1.00 88.62 96 ARG A CA 1
ATOM 740 C C . ARG A 1 96 ? -19.647 1.318 3.596 1.00 88.62 96 ARG A C 1
ATOM 742 O O . ARG A 1 96 ? -19.561 2.534 3.482 1.00 88.62 96 ARG A O 1
ATOM 749 N N . ASP A 1 97 ? -20.477 0.720 4.450 1.00 87.38 97 ASP A N 1
ATOM 750 C CA . ASP A 1 97 ? -21.545 1.400 5.192 1.00 87.38 97 ASP A CA 1
ATOM 751 C C . ASP A 1 97 ? -21.314 1.361 6.720 1.00 87.38 97 ASP A C 1
ATOM 753 O O . ASP A 1 97 ? -22.212 1.032 7.501 1.00 87.38 97 ASP A O 1
ATOM 757 N N . ALA A 1 98 ? -20.096 1.678 7.171 1.00 86.88 98 ALA A N 1
ATOM 758 C CA . ALA A 1 98 ? -19.743 1.688 8.590 1.00 86.88 98 ALA A CA 1
ATOM 759 C C . ALA A 1 98 ? -20.348 2.888 9.342 1.00 86.88 98 ALA A C 1
ATOM 761 O O . ALA A 1 98 ? -20.606 3.954 8.778 1.00 86.88 98 ALA A O 1
ATOM 762 N N . VAL A 1 99 ? -20.538 2.729 10.655 1.00 85.75 99 VAL A N 1
ATOM 763 C CA . VAL A 1 99 ? -20.892 3.823 11.571 1.00 85.75 99 VAL A CA 1
ATOM 764 C C . VAL A 1 99 ? -19.818 3.920 12.645 1.00 85.75 99 VAL A C 1
ATOM 766 O O . VAL A 1 99 ? -19.755 3.070 13.531 1.00 85.75 99 VAL A O 1
ATOM 769 N N . LEU A 1 100 ? -18.986 4.957 12.567 1.00 80.75 100 LEU A N 1
ATOM 770 C CA . LEU A 1 100 ? -17.918 5.236 13.528 1.00 80.75 100 LEU A CA 1
ATOM 771 C C . LEU A 1 100 ? -18.243 6.541 14.252 1.00 80.75 100 LEU A C 1
ATOM 773 O O . LEU A 1 100 ? -18.545 7.547 13.611 1.00 80.75 100 LEU A O 1
ATOM 777 N N . ASP A 1 101 ? -18.266 6.507 15.585 1.00 80.94 101 ASP A N 1
ATOM 778 C CA . ASP A 1 101 ? -18.637 7.648 16.438 1.00 80.94 101 ASP A CA 1
ATOM 779 C C . ASP A 1 101 ? -19.950 8.336 16.015 1.00 80.94 101 ASP A C 1
ATOM 781 O O . ASP A 1 101 ? -20.079 9.561 15.990 1.00 80.94 101 ASP A O 1
ATOM 785 N N . GLY A 1 102 ? -20.942 7.527 15.626 1.00 82.38 102 GLY A N 1
ATOM 786 C CA . GLY A 1 102 ? -22.258 7.997 15.181 1.00 82.38 102 GLY A CA 1
ATOM 787 C C . GLY A 1 102 ? -22.292 8.596 13.770 1.00 82.38 102 GLY A C 1
ATOM 788 O O . GLY A 1 102 ? -23.350 9.054 13.337 1.00 82.38 102 GLY A O 1
ATOM 789 N N . LYS A 1 103 ? -21.180 8.578 13.026 1.00 84.50 103 LYS A N 1
ATOM 790 C CA . LYS A 1 103 ? -21.090 9.082 11.650 1.00 84.50 103 LYS A CA 1
ATOM 791 C C . LYS A 1 103 ? -21.004 7.931 10.654 1.00 84.50 103 LYS A C 1
ATOM 793 O O . LYS A 1 103 ? -20.202 7.017 10.825 1.00 84.50 103 LYS A O 1
ATOM 798 N N . ARG A 1 104 ? -21.817 7.995 9.595 1.00 88.50 104 ARG A N 1
ATOM 799 C CA . ARG A 1 104 ? -21.706 7.071 8.458 1.00 88.50 104 ARG A CA 1
ATOM 800 C C . ARG A 1 104 ? -20.424 7.355 7.676 1.00 88.50 104 ARG A C 1
ATOM 802 O O . ARG A 1 104 ? -20.148 8.512 7.363 1.00 88.50 104 ARG A O 1
ATOM 809 N N . THR A 1 105 ? -19.667 6.311 7.369 1.00 91.12 105 THR A N 1
ATOM 810 C CA . THR A 1 105 ? -18.389 6.372 6.648 1.00 91.12 105 THR A CA 1
ATOM 811 C C . THR A 1 105 ? -18.117 5.038 5.958 1.00 91.12 105 THR A C 1
ATOM 813 O O . THR A 1 105 ? -18.631 4.014 6.402 1.00 91.12 105 THR A O 1
ATOM 816 N N . ALA A 1 106 ? -17.256 5.019 4.941 1.00 92.06 106 ALA A N 1
ATOM 817 C CA . ALA A 1 106 ? -16.535 3.796 4.602 1.00 92.06 106 ALA A CA 1
ATOM 818 C C . ALA A 1 106 ? -15.391 3.575 5.608 1.00 92.06 106 ALA A C 1
ATOM 820 O O . ALA A 1 106 ? -14.861 4.545 6.166 1.00 92.06 106 ALA A O 1
ATOM 821 N N . ALA A 1 107 ? -15.003 2.326 5.856 1.00 92.44 107 ALA A N 1
ATOM 822 C CA . ALA A 1 107 ? -13.912 1.987 6.762 1.00 92.44 107 ALA A CA 1
ATOM 823 C C . ALA A 1 107 ? -13.030 0.856 6.218 1.00 92.44 107 ALA A C 1
ATOM 825 O O . ALA A 1 107 ? -13.531 -0.169 5.764 1.00 92.44 107 ALA A O 1
ATOM 826 N N . CYS A 1 108 ? -11.720 1.046 6.332 1.00 92.38 108 CYS A N 1
ATOM 827 C CA . CYS A 1 108 ? -10.682 0.055 6.073 1.00 92.38 108 CYS A CA 1
ATOM 828 C C . CYS A 1 108 ? -10.018 -0.319 7.396 1.00 92.38 108 CYS A C 1
ATOM 830 O O . CYS A 1 108 ? -9.227 0.455 7.939 1.00 92.38 108 CYS A O 1
ATOM 832 N N . LEU A 1 109 ? -10.380 -1.473 7.944 1.00 91.12 109 LEU A N 1
ATOM 833 C CA . LEU A 1 109 ? -9.887 -1.937 9.235 1.00 91.12 109 LEU A CA 1
ATOM 834 C C . LEU A 1 109 ? -8.966 -3.128 9.023 1.00 91.12 109 LEU A C 1
ATOM 836 O O . LEU A 1 109 ? -9.393 -4.139 8.473 1.00 91.12 109 LEU A O 1
ATOM 840 N N . MET A 1 110 ? -7.724 -3.011 9.476 1.00 89.56 110 MET A N 1
ATOM 841 C CA . MET A 1 110 ? -6.761 -4.104 9.409 1.00 89.56 110 MET A CA 1
ATOM 842 C C . MET A 1 110 ? -6.757 -4.900 10.707 1.00 89.56 110 MET A C 1
ATOM 844 O O . MET A 1 110 ? -6.802 -4.306 11.787 1.00 89.56 110 MET A O 1
ATOM 848 N N . THR A 1 111 ? -6.647 -6.221 10.632 1.00 86.06 111 THR A N 1
ATOM 849 C CA . THR A 1 111 ? -6.312 -7.050 11.799 1.00 86.06 111 THR A CA 1
ATOM 850 C C . THR A 1 111 ? -4.811 -7.200 11.942 1.00 86.06 111 THR A C 1
ATOM 852 O O . THR A 1 111 ? -4.132 -7.375 10.943 1.00 86.06 111 THR A O 1
ATOM 855 N N . PHE A 1 112 ? -4.306 -7.207 13.173 1.00 83.88 112 PHE A N 1
ATOM 856 C CA . PHE A 1 112 ? -2.902 -7.479 13.476 1.00 83.88 112 PHE A CA 1
ATOM 857 C C . PHE A 1 112 ? -2.758 -8.262 14.777 1.00 83.88 112 PHE A C 1
ATOM 859 O O . PHE A 1 112 ? -3.223 -7.797 15.814 1.00 83.88 112 PHE A O 1
ATOM 866 N N . ASP A 1 113 ? -2.078 -9.406 14.775 1.00 81.94 113 ASP A N 1
ATOM 867 C CA . ASP A 1 113 ? -1.839 -10.159 16.011 1.00 81.94 113 ASP A CA 1
ATOM 868 C C . ASP A 1 113 ? -0.508 -9.748 16.661 1.00 81.94 113 ASP A C 1
ATOM 870 O O . ASP A 1 113 ? 0.563 -10.248 16.306 1.00 81.94 113 ASP A O 1
ATOM 874 N N . THR A 1 114 ? -0.562 -8.862 17.666 1.00 83.19 114 THR A N 1
ATOM 875 C CA . THR A 1 114 ? 0.651 -8.446 18.401 1.00 83.19 114 THR A CA 1
ATOM 876 C C . THR A 1 114 ? 1.337 -9.590 19.147 1.00 83.19 114 THR A C 1
ATOM 878 O O . THR A 1 114 ? 2.519 -9.462 19.479 1.00 83.19 114 THR A O 1
ATOM 881 N N . SER A 1 115 ? 0.643 -10.701 19.404 1.00 82.06 115 SER A N 1
ATOM 882 C CA . SER A 1 115 ? 1.188 -11.857 20.113 1.00 82.06 115 SER A CA 1
ATOM 883 C C . SER A 1 115 ? 1.933 -12.838 19.204 1.00 82.06 115 SER A C 1
ATOM 885 O O . SER A 1 115 ? 2.699 -13.655 19.716 1.00 82.06 115 SER A O 1
ATOM 887 N N . ASN A 1 116 ? 1.790 -12.726 17.876 1.00 80.56 116 ASN A N 1
ATOM 888 C CA . ASN A 1 116 ? 2.475 -13.593 16.921 1.00 80.56 116 ASN A CA 1
ATOM 889 C C . ASN A 1 116 ? 3.982 -13.249 16.834 1.00 80.56 116 ASN A C 1
ATOM 891 O O . ASN A 1 116 ? 4.356 -12.190 16.319 1.00 80.56 116 ASN A O 1
ATOM 895 N N . PRO A 1 117 ? 4.895 -14.128 17.293 1.00 72.31 117 PRO A N 1
ATOM 896 C CA . PRO A 1 117 ? 6.327 -13.835 17.293 1.00 72.31 117 PRO A CA 1
ATOM 897 C C . PRO A 1 117 ? 6.959 -13.855 15.893 1.00 72.31 117 PRO A C 1
ATOM 899 O O . PRO A 1 117 ? 8.070 -13.355 15.736 1.00 72.31 117 PRO A O 1
ATOM 902 N N . ALA A 1 118 ? 6.280 -14.418 14.890 1.00 72.94 118 ALA A N 1
ATOM 903 C CA . ALA A 1 118 ? 6.794 -14.600 13.533 1.00 72.94 118 ALA A CA 1
ATOM 904 C C . ALA A 1 118 ? 6.185 -13.622 12.511 1.00 72.94 118 ALA A C 1
ATOM 906 O O . ALA A 1 118 ? 6.335 -13.833 11.313 1.00 72.94 118 ALA A O 1
ATOM 907 N N . PHE A 1 119 ? 5.511 -12.561 12.964 1.00 72.44 119 PHE A N 1
ATOM 908 C CA . PHE A 1 119 ? 4.635 -11.755 12.109 1.00 72.44 119 PHE A CA 1
ATOM 909 C C . PHE A 1 119 ? 5.328 -11.131 10.875 1.00 72.44 119 PHE A C 1
ATOM 911 O O . PHE A 1 119 ? 4.771 -11.191 9.793 1.00 72.44 119 PHE A O 1
ATOM 918 N N . LEU A 1 120 ? 6.574 -10.640 10.982 1.00 77.88 120 LEU A N 1
ATOM 919 C CA . LEU A 1 120 ? 7.358 -10.154 9.822 1.00 77.88 120 LEU A CA 1
ATOM 920 C C . LEU A 1 120 ? 8.426 -11.136 9.357 1.00 77.88 120 LEU A C 1
ATOM 922 O O . LEU A 1 120 ? 9.304 -10.748 8.586 1.00 77.88 120 LEU A O 1
ATOM 926 N N . ALA A 1 121 ? 8.418 -12.383 9.830 1.00 77.44 121 ALA A N 1
ATOM 927 C CA . ALA A 1 121 ? 9.503 -13.314 9.537 1.00 77.44 121 ALA A CA 1
ATOM 928 C C . ALA A 1 121 ? 9.689 -13.501 8.021 1.00 77.44 121 ALA A C 1
ATOM 930 O O . ALA A 1 121 ? 10.828 -13.574 7.557 1.00 77.44 121 ALA A O 1
ATOM 931 N N . GLY A 1 122 ? 8.597 -13.477 7.246 1.00 78.69 122 GLY A N 1
ATOM 932 C CA . GLY A 1 122 ? 8.625 -13.526 5.784 1.00 78.69 122 GLY A CA 1
ATOM 933 C C . GLY A 1 122 ? 9.384 -12.366 5.132 1.00 78.69 122 GLY A C 1
ATOM 934 O O . GLY A 1 122 ? 10.103 -12.589 4.167 1.00 78.69 122 GLY A O 1
ATOM 935 N N . TYR A 1 123 ? 9.318 -11.152 5.688 1.00 84.88 123 TYR A N 1
ATOM 936 C CA . TYR A 1 123 ? 10.058 -9.988 5.185 1.00 84.88 123 TYR A CA 1
ATOM 937 C C . TYR A 1 123 ? 11.463 -9.879 5.782 1.00 84.88 123 TYR A C 1
ATOM 939 O O . TYR A 1 123 ? 12.435 -9.643 5.060 1.00 84.88 123 TYR A O 1
ATOM 947 N N . GLU A 1 124 ? 11.585 -10.061 7.097 1.00 85.69 124 GLU A N 1
ATOM 948 C CA . GLU A 1 124 ? 12.835 -9.907 7.845 1.00 85.69 124 GLU A CA 1
ATOM 949 C C . GLU A 1 124 ? 13.874 -10.960 7.449 1.00 85.69 124 GLU A C 1
ATOM 951 O O . GLU A 1 124 ? 15.058 -10.637 7.336 1.00 85.69 124 GLU A O 1
ATOM 956 N N . SER A 1 125 ? 13.445 -12.199 7.185 1.00 84.88 125 SER A N 1
ATOM 957 C CA . SER A 1 125 ? 14.353 -13.291 6.804 1.00 84.88 125 SER A CA 1
ATOM 958 C C . SER A 1 125 ? 15.028 -13.082 5.449 1.00 84.88 125 SER A C 1
ATOM 960 O O . SER A 1 125 ? 16.124 -13.597 5.234 1.00 84.88 125 SER A O 1
ATOM 962 N N . THR A 1 126 ? 14.430 -12.287 4.556 1.00 86.69 126 THR A N 1
ATOM 963 C CA . THR A 1 126 ? 15.014 -11.997 3.235 1.00 86.69 126 THR A CA 1
ATOM 964 C C . THR A 1 126 ? 16.246 -11.100 3.315 1.00 86.69 126 THR A C 1
ATOM 966 O O . THR A 1 126 ? 17.053 -11.074 2.387 1.00 86.69 126 THR A O 1
ATOM 969 N N . GLY A 1 127 ? 16.372 -10.299 4.381 1.00 88.56 127 GLY A N 1
ATOM 970 C CA . GLY A 1 127 ? 17.392 -9.253 4.490 1.00 88.56 127 GLY A CA 1
ATOM 971 C C . GLY A 1 127 ? 17.287 -8.136 3.439 1.00 88.56 127 GLY A C 1
ATOM 972 O O . GLY A 1 127 ? 18.168 -7.277 3.388 1.00 88.56 127 GLY A O 1
ATOM 973 N N . LEU A 1 128 ? 16.239 -8.116 2.601 1.00 92.06 128 LEU A N 1
ATOM 974 C CA . LEU A 1 128 ? 16.074 -7.128 1.528 1.00 92.06 128 LEU A CA 1
ATOM 975 C C . LEU A 1 128 ? 15.668 -5.757 2.078 1.00 92.06 128 LEU A C 1
ATOM 977 O O . LEU A 1 128 ? 16.183 -4.722 1.641 1.00 92.06 128 LEU A O 1
ATOM 981 N N . PHE A 1 129 ? 14.745 -5.743 3.038 1.00 92.94 129 PHE A N 1
ATOM 982 C CA . PHE A 1 129 ? 14.140 -4.529 3.574 1.00 92.94 129 PHE A CA 1
ATOM 983 C C . PHE A 1 129 ? 14.654 -4.204 4.976 1.00 92.94 129 PHE A C 1
ATOM 985 O O . PHE A 1 129 ? 14.840 -5.073 5.826 1.00 92.94 129 PHE A O 1
ATOM 992 N N . THR A 1 130 ? 14.826 -2.915 5.248 1.00 93.00 130 THR A N 1
ATOM 993 C CA . THR A 1 130 ? 14.891 -2.403 6.620 1.00 93.00 130 THR A CA 1
ATOM 994 C C . THR A 1 130 ? 13.501 -2.450 7.260 1.00 93.00 130 THR A C 1
ATOM 996 O O . THR A 1 130 ? 12.492 -2.401 6.560 1.00 93.00 130 THR A O 1
ATOM 999 N N . LYS A 1 131 ? 13.417 -2.449 8.597 1.00 87.50 131 LYS A N 1
ATOM 1000 C CA . LYS A 1 131 ? 12.117 -2.408 9.297 1.00 87.50 131 LYS A CA 1
ATOM 1001 C C . LYS A 1 131 ? 11.244 -1.225 8.868 1.00 87.50 131 LYS A C 1
ATOM 1003 O O . LYS A 1 131 ? 10.044 -1.384 8.701 1.00 87.50 131 LYS A O 1
ATOM 1008 N N . GLY A 1 132 ? 11.852 -0.058 8.647 1.00 91.25 132 GLY A N 1
ATOM 1009 C CA . GLY A 1 132 ? 11.133 1.117 8.151 1.00 91.25 132 GLY A CA 1
ATOM 1010 C C . GLY A 1 132 ? 10.564 0.899 6.749 1.00 91.25 132 GLY A C 1
ATOM 1011 O O . GLY A 1 132 ? 9.404 1.217 6.514 1.00 91.25 132 GLY A O 1
ATOM 1012 N N . GLU A 1 133 ? 11.345 0.320 5.831 1.00 94.88 133 GLU A N 1
ATOM 1013 C CA . GLU A 1 133 ? 10.853 -0.020 4.489 1.00 94.88 133 GLU A CA 1
ATOM 1014 C C . GLU A 1 133 ? 9.696 -1.023 4.542 1.00 94.88 133 GLU A C 1
ATOM 1016 O O . GLU A 1 133 ? 8.728 -0.824 3.817 1.00 94.88 133 GLU A O 1
ATOM 1021 N N . ILE A 1 134 ? 9.751 -2.029 5.428 1.00 92.12 134 ILE A N 1
ATOM 1022 C CA . ILE A 1 134 ? 8.646 -2.983 5.636 1.00 92.12 134 ILE A CA 1
ATOM 1023 C C . ILE A 1 134 ? 7.378 -2.241 6.070 1.00 92.12 134 ILE A C 1
ATOM 1025 O O . ILE A 1 134 ? 6.330 -2.417 5.458 1.00 92.12 134 ILE A O 1
ATOM 1029 N N . THR A 1 135 ? 7.466 -1.361 7.075 1.00 92.38 135 THR A N 1
ATOM 1030 C CA . THR A 1 135 ? 6.308 -0.585 7.547 1.00 92.38 135 THR A CA 1
ATOM 1031 C C . THR A 1 135 ? 5.698 0.276 6.442 1.00 92.38 135 THR A C 1
ATOM 1033 O O . THR A 1 135 ? 4.480 0.280 6.284 1.00 92.38 135 THR A O 1
ATOM 1036 N N . TYR A 1 136 ? 6.515 1.001 5.671 1.00 95.25 136 TYR A N 1
ATOM 1037 C CA . TYR A 1 136 ? 6.001 1.840 4.585 1.00 95.25 136 TYR A CA 1
ATOM 1038 C C . TYR A 1 136 ? 5.438 1.022 3.424 1.00 95.25 136 TYR A C 1
ATOM 1040 O O . TYR A 1 136 ? 4.425 1.422 2.857 1.00 95.25 136 TYR A O 1
ATOM 1048 N N . TYR A 1 137 ? 6.076 -0.099 3.079 1.00 95.12 137 TYR A N 1
ATOM 1049 C CA . TYR A 1 137 ? 5.599 -0.992 2.031 1.00 95.12 137 TYR A CA 1
ATOM 1050 C C . TYR A 1 137 ? 4.238 -1.578 2.396 1.00 95.12 137 TYR A C 1
ATOM 1052 O O . TYR A 1 137 ? 3.293 -1.369 1.644 1.00 95.12 137 TYR A O 1
ATOM 1060 N N . LEU A 1 138 ? 4.112 -2.196 3.574 1.00 92.69 138 LEU A N 1
ATOM 1061 C CA . LEU A 1 138 ? 2.850 -2.779 4.033 1.00 92.69 138 LEU A CA 1
ATOM 1062 C C . LEU A 1 138 ? 1.759 -1.712 4.179 1.00 92.69 138 LEU A C 1
ATOM 1064 O O . LEU A 1 138 ? 0.656 -1.894 3.684 1.00 92.69 138 LEU A O 1
ATOM 1068 N N . ALA A 1 139 ? 2.058 -0.548 4.766 1.00 94.56 139 ALA A N 1
ATOM 1069 C CA . ALA A 1 139 ? 1.069 0.528 4.864 1.00 94.56 139 ALA A CA 1
ATOM 1070 C C . ALA A 1 139 ? 0.594 1.023 3.485 1.00 94.56 139 ALA A C 1
ATOM 1072 O O . ALA A 1 139 ? -0.593 1.296 3.314 1.00 94.56 139 ALA A O 1
ATOM 1073 N N . ALA A 1 140 ? 1.503 1.144 2.511 1.00 96.88 140 ALA A N 1
ATOM 1074 C CA . ALA A 1 140 ? 1.150 1.559 1.157 1.00 96.88 140 ALA A CA 1
ATOM 10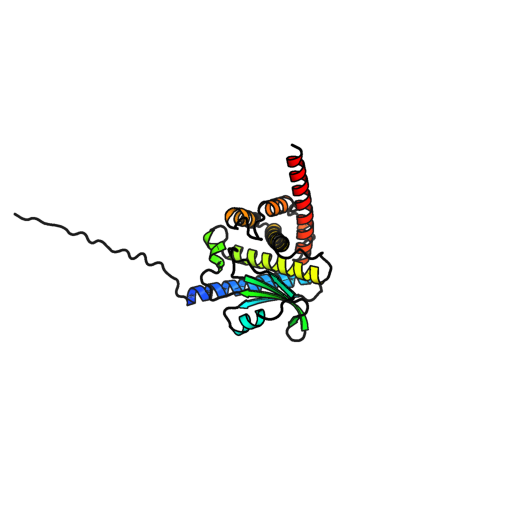75 C C . ALA A 1 140 ? 0.365 0.472 0.414 1.00 96.88 140 ALA A C 1
ATOM 1077 O O . ALA A 1 140 ? -0.628 0.798 -0.228 1.00 96.88 140 ALA A O 1
ATOM 1078 N N . HIS A 1 141 ? 0.772 -0.791 0.531 1.00 95.50 141 HIS A N 1
ATOM 1079 C CA . HIS A 1 141 ? 0.086 -1.940 -0.058 1.00 95.50 141 HIS A CA 1
ATOM 1080 C C . HIS A 1 141 ? -1.363 -2.019 0.454 1.00 95.50 141 HIS A C 1
ATOM 1082 O O . HIS A 1 141 ? -2.305 -1.940 -0.335 1.00 95.50 141 HIS A O 1
ATOM 1088 N N . GLU A 1 142 ? -1.562 -2.009 1.775 1.00 93.25 142 GLU A N 1
ATOM 1089 C CA . GLU A 1 142 ? -2.904 -2.060 2.371 1.00 93.25 142 GLU A CA 1
ATOM 1090 C C . GLU A 1 142 ? -3.748 -0.814 2.056 1.00 93.25 142 GLU A C 1
ATOM 1092 O O . GLU A 1 142 ? -4.974 -0.875 1.917 1.00 93.25 142 GLU A O 1
ATOM 1097 N N . PHE A 1 143 ? -3.106 0.344 1.883 1.00 95.88 143 PHE A N 1
ATOM 1098 C CA . PHE A 1 143 ? -3.782 1.528 1.359 1.00 95.88 143 PHE A CA 1
ATOM 1099 C C . PHE A 1 143 ? -4.203 1.370 -0.102 1.00 95.88 143 PHE A C 1
ATOM 1101 O O . PHE A 1 143 ? -5.294 1.815 -0.453 1.00 95.88 143 PHE A O 1
ATOM 1108 N N . GLY A 1 144 ? -3.394 0.721 -0.938 1.00 95.19 144 GLY A N 1
ATOM 1109 C CA . GLY A 1 144 ? -3.757 0.383 -2.312 1.00 95.19 144 GLY A CA 1
ATOM 1110 C C . GLY A 1 144 ? -5.056 -0.423 -2.368 1.00 95.19 144 GLY A C 1
ATOM 1111 O O . GLY A 1 144 ? -5.998 -0.014 -3.051 1.00 95.19 144 GLY A O 1
ATOM 1112 N N . HIS A 1 145 ? -5.155 -1.488 -1.567 1.00 93.12 145 HIS A N 1
ATOM 1113 C CA . HIS A 1 145 ? -6.391 -2.267 -1.403 1.00 93.12 145 HIS A CA 1
ATOM 1114 C C . HIS A 1 145 ? -7.566 -1.399 -0.950 1.00 93.12 145 HIS A C 1
ATOM 1116 O O . HIS A 1 145 ? -8.627 -1.381 -1.581 1.00 93.12 145 HIS A O 1
ATOM 1122 N N . CYS A 1 146 ? -7.366 -0.621 0.115 1.00 93.75 146 CYS A N 1
ATOM 1123 C CA . CYS A 1 146 ? -8.390 0.255 0.673 1.00 93.75 146 CYS A CA 1
ATOM 1124 C C . CYS A 1 146 ? -8.930 1.265 -0.353 1.00 93.75 146 CYS A C 1
ATOM 1126 O O . CYS A 1 146 ? -10.144 1.428 -0.505 1.00 93.75 146 CYS A O 1
ATOM 1128 N N . ALA A 1 147 ? -8.038 1.928 -1.089 1.00 93.69 147 ALA A N 1
ATOM 1129 C CA . ALA A 1 147 ? -8.404 2.912 -2.094 1.00 93.69 147 ALA A CA 1
ATOM 1130 C C . ALA A 1 147 ? -9.127 2.276 -3.287 1.00 93.69 147 ALA A C 1
ATOM 1132 O O . ALA A 1 147 ? -10.105 2.851 -3.768 1.00 93.69 147 ALA A O 1
ATOM 1133 N N . ALA A 1 148 ? -8.692 1.095 -3.738 1.00 91.00 148 ALA A N 1
ATOM 1134 C CA . ALA A 1 148 ? -9.352 0.360 -4.815 1.00 91.00 148 ALA A CA 1
ATOM 1135 C C . ALA A 1 148 ? -10.786 -0.035 -4.436 1.00 91.00 148 ALA A C 1
ATOM 1137 O O . ALA A 1 148 ? -11.724 0.229 -5.193 1.00 91.00 148 ALA A O 1
ATOM 1138 N N . LEU A 1 149 ? -10.975 -0.610 -3.244 1.00 91.12 149 LEU A N 1
ATOM 1139 C CA . LEU A 1 149 ? -12.291 -1.009 -2.738 1.00 91.12 149 LEU A CA 1
ATOM 1140 C C . LEU A 1 149 ? -13.206 0.203 -2.535 1.00 91.12 149 LEU A C 1
ATOM 1142 O O . LEU A 1 149 ? -14.374 0.171 -2.929 1.00 91.12 149 LEU A O 1
ATOM 1146 N N . HIS A 1 150 ? -12.670 1.302 -2.000 1.00 92.75 150 HIS A N 1
ATOM 1147 C CA . HIS A 1 150 ? -13.424 2.539 -1.845 1.00 92.75 150 HIS A CA 1
ATOM 1148 C C . HIS A 1 150 ? -13.846 3.130 -3.196 1.00 92.75 150 HIS A C 1
ATOM 1150 O O . HIS A 1 150 ? -15.031 3.396 -3.386 1.00 92.75 150 HIS A O 1
ATOM 1156 N N . GLN A 1 151 ? -12.938 3.262 -4.166 1.00 90.81 151 GLN A N 1
ATOM 1157 C CA . GLN A 1 151 ? -13.278 3.796 -5.492 1.00 90.81 151 GLN A CA 1
ATOM 1158 C C . GLN A 1 151 ? -14.257 2.895 -6.256 1.00 90.81 151 GLN A C 1
ATOM 1160 O O . GLN A 1 151 ? -15.157 3.401 -6.929 1.00 90.81 151 GLN A O 1
ATOM 1165 N N . ALA A 1 152 ? -14.145 1.572 -6.105 1.00 88.62 152 ALA A N 1
ATOM 1166 C CA . ALA A 1 152 ? -15.128 0.632 -6.636 1.00 88.62 152 ALA A CA 1
ATOM 1167 C C . ALA A 1 152 ? -16.509 0.820 -5.986 1.00 88.62 152 ALA A C 1
ATOM 1169 O O . ALA A 1 152 ? -17.522 0.821 -6.685 1.00 88.62 152 ALA A O 1
ATOM 1170 N N . SER A 1 153 ? -16.565 1.048 -4.668 1.00 89.00 153 SER A N 1
ATOM 1171 C CA . SER A 1 153 ? -17.826 1.301 -3.955 1.00 89.00 153 SER A CA 1
ATOM 1172 C C . SER A 1 153 ? -18.532 2.588 -4.404 1.00 89.00 153 SER A C 1
ATOM 1174 O O . SER A 1 153 ? -19.759 2.656 -4.364 1.00 89.00 153 SER A O 1
ATOM 1176 N N . LEU A 1 154 ? -17.762 3.581 -4.866 1.00 89.12 154 LEU A N 1
ATOM 1177 C CA . LEU A 1 154 ? -18.263 4.848 -5.402 1.00 89.12 154 LEU A CA 1
ATOM 1178 C C . LEU A 1 154 ? -18.653 4.755 -6.885 1.00 89.12 154 LEU A C 1
ATOM 1180 O O . LEU A 1 154 ? -19.222 5.697 -7.428 1.00 89.12 154 LEU A O 1
ATOM 1184 N N . GLY A 1 155 ? -18.355 3.634 -7.551 1.00 86.44 155 GLY A N 1
ATOM 1185 C CA . GLY A 1 155 ? -18.605 3.444 -8.981 1.00 86.44 155 GLY A CA 1
ATOM 1186 C C . GLY A 1 155 ? -17.582 4.119 -9.902 1.00 86.44 155 GLY A C 1
ATOM 1187 O O . GLY A 1 155 ? -17.779 4.132 -11.115 1.00 86.44 155 GLY A O 1
ATOM 1188 N N . ASN A 1 156 ? -16.484 4.651 -9.355 1.00 81.50 156 ASN A N 1
ATOM 1189 C CA . ASN A 1 156 ? -15.426 5.317 -10.126 1.00 81.50 156 ASN A CA 1
ATOM 1190 C C . ASN A 1 156 ? -14.467 4.326 -10.793 1.00 81.50 156 ASN A C 1
ATOM 1192 O O . ASN A 1 156 ? -13.753 4.670 -11.733 1.00 81.50 156 ASN A O 1
ATOM 1196 N N . MET A 1 157 ? -14.441 3.091 -10.300 1.00 74.50 157 MET A N 1
ATOM 1197 C CA . MET A 1 157 ? -13.606 2.023 -10.819 1.00 74.50 157 MET A CA 1
ATOM 1198 C C . MET A 1 157 ? -14.480 0.794 -11.053 1.00 74.50 157 MET A C 1
ATOM 1200 O O . MET A 1 157 ? -15.269 0.420 -10.183 1.00 74.50 157 MET A O 1
ATOM 1204 N N . LEU A 1 158 ? -14.337 0.143 -12.214 1.00 67.44 158 LEU A N 1
ATOM 1205 C CA . LEU A 1 158 ? -14.819 -1.233 -12.341 1.00 67.44 158 LEU A CA 1
ATOM 1206 C C . LEU A 1 158 ? -14.120 -2.036 -11.249 1.00 67.44 158 LEU A C 1
ATOM 1208 O O . LEU A 1 158 ? -12.904 -1.918 -11.115 1.00 67.44 158 LEU A O 1
ATOM 1212 N N . SER A 1 159 ? -14.876 -2.796 -10.454 1.00 60.53 159 SER A N 1
ATOM 1213 C CA . SER A 1 159 ? -14.295 -3.522 -9.328 1.00 60.53 159 SER A CA 1
ATOM 1214 C C . SER A 1 159 ? -13.095 -4.330 -9.816 1.00 60.53 159 SER A C 1
ATOM 1216 O O . SER A 1 159 ? -13.269 -5.240 -10.636 1.00 60.53 159 SER A O 1
ATOM 1218 N N . ILE A 1 160 ? -11.896 -3.997 -9.326 1.00 69.12 160 ILE A N 1
ATOM 1219 C CA . ILE A 1 160 ? -10.740 -4.875 -9.479 1.00 69.12 160 ILE A CA 1
ATOM 1220 C C . ILE A 1 160 ? -11.172 -6.213 -8.898 1.00 69.12 160 ILE A C 1
ATOM 1222 O O . ILE A 1 160 ? -11.671 -6.259 -7.766 1.00 69.12 160 ILE A O 1
ATOM 1226 N N . LYS A 1 161 ? -11.078 -7.275 -9.703 1.00 69.94 161 LYS A N 1
ATOM 1227 C CA . LYS A 1 161 ? -11.570 -8.583 -9.283 1.00 69.94 161 LYS A CA 1
ATOM 1228 C C . LYS A 1 161 ? -10.839 -8.986 -8.000 1.00 69.94 161 LYS A C 1
ATOM 1230 O O . LYS A 1 161 ? -9.615 -8.868 -7.961 1.00 69.94 161 LYS A O 1
ATOM 1235 N N . PRO A 1 162 ? -11.563 -9.451 -6.968 1.00 66.19 162 PRO A N 1
ATOM 1236 C CA . PRO A 1 162 ? -10.932 -9.960 -5.759 1.00 66.19 162 PRO A CA 1
ATOM 1237 C C . PRO A 1 162 ? -9.872 -11.022 -6.068 1.00 66.19 162 PRO A C 1
ATOM 1239 O O . PRO A 1 162 ? -10.017 -11.793 -7.022 1.00 66.19 162 PRO A O 1
ATOM 1242 N N . GLY A 1 163 ? -8.827 -11.071 -5.243 1.00 74.81 163 GLY A N 1
ATOM 1243 C CA . GLY A 1 163 ? -7.692 -11.976 -5.411 1.00 74.81 163 GLY A CA 1
ATOM 1244 C C . GLY A 1 163 ? -6.576 -11.352 -6.247 1.00 74.81 163 GLY A C 1
ATOM 1245 O O . GLY A 1 163 ? -6.170 -10.221 -5.998 1.00 74.81 163 GLY A O 1
ATOM 1246 N N . LYS A 1 164 ? -6.090 -12.093 -7.249 1.00 82.69 164 LYS A N 1
ATOM 1247 C CA . LYS A 1 164 ? -4.864 -11.789 -8.005 1.00 82.69 164 LYS A CA 1
ATOM 1248 C C . LYS A 1 164 ? -4.765 -10.331 -8.507 1.00 82.69 164 LYS A C 1
ATOM 1250 O O . LYS A 1 164 ? -3.700 -9.728 -8.402 1.00 82.69 164 LYS A O 1
ATOM 1255 N N . ASP A 1 165 ? -5.852 -9.755 -9.025 1.00 85.06 165 ASP A N 1
ATOM 1256 C CA . ASP A 1 165 ? -5.830 -8.392 -9.579 1.00 85.06 165 ASP A CA 1
ATOM 1257 C C . ASP A 1 165 ? -5.750 -7.310 -8.481 1.00 85.06 165 ASP A C 1
ATOM 1259 O O . ASP A 1 165 ? -5.144 -6.260 -8.699 1.00 85.06 165 ASP A O 1
ATOM 1263 N N . GLN A 1 166 ? -6.343 -7.552 -7.302 1.00 86.81 166 GLN A N 1
ATOM 1264 C CA . GLN A 1 166 ? -6.265 -6.630 -6.161 1.00 86.81 166 GLN A CA 1
ATOM 1265 C C . GLN A 1 166 ? -4.854 -6.600 -5.575 1.00 86.81 166 GLN A C 1
ATOM 1267 O O . GLN A 1 166 ? -4.323 -5.510 -5.372 1.00 86.81 166 GLN A O 1
ATOM 1272 N N . GLU A 1 167 ? -4.216 -7.763 -5.401 1.00 90.06 167 GLU A N 1
ATOM 1273 C CA . GLU A 1 167 ? -2.832 -7.828 -4.905 1.00 90.06 167 GLU A CA 1
ATOM 1274 C C . GLU A 1 167 ? -1.852 -7.131 -5.845 1.00 90.06 167 GLU A C 1
ATOM 1276 O O . GLU A 1 167 ? -1.012 -6.341 -5.411 1.00 90.06 167 GLU A O 1
ATOM 1281 N N . LEU A 1 168 ? -2.012 -7.342 -7.157 1.00 93.62 168 LEU A N 1
ATOM 1282 C CA . LEU A 1 168 ? -1.201 -6.643 -8.149 1.00 93.62 168 LEU A CA 1
ATOM 1283 C C . LEU A 1 168 ? -1.362 -5.126 -8.037 1.00 93.62 168 LEU A C 1
ATOM 1285 O O . LEU A 1 168 ? -0.371 -4.397 -8.060 1.00 93.62 168 LEU A O 1
ATOM 1289 N N . PHE A 1 169 ? -2.598 -4.638 -7.918 1.00 94.31 169 PHE A N 1
ATOM 1290 C CA . PHE A 1 169 ? -2.843 -3.207 -7.783 1.00 94.31 169 PHE A CA 1
ATOM 1291 C C . PHE A 1 169 ? -2.227 -2.634 -6.501 1.00 94.31 169 PHE A C 1
ATOM 1293 O O . PHE A 1 169 ? -1.613 -1.565 -6.543 1.00 94.31 169 PHE A O 1
ATOM 1300 N N . ALA A 1 170 ? -2.361 -3.335 -5.375 1.00 94.75 170 ALA A N 1
ATOM 1301 C CA . ALA A 1 170 ? -1.781 -2.932 -4.100 1.00 94.75 170 ALA A CA 1
ATOM 1302 C C . ALA A 1 170 ? -0.246 -2.840 -4.168 1.00 94.75 170 ALA A C 1
ATOM 1304 O O . ALA A 1 170 ? 0.332 -1.822 -3.768 1.00 94.75 170 ALA A O 1
ATOM 1305 N N . ASP A 1 171 ? 0.416 -3.827 -4.776 1.00 96.31 171 ASP A N 1
ATOM 1306 C CA . ASP A 1 171 ? 1.866 -3.802 -4.994 1.00 96.31 171 ASP A CA 1
ATOM 1307 C C . ASP A 1 171 ? 2.303 -2.707 -5.977 1.00 96.31 171 ASP A C 1
ATOM 1309 O O . ASP A 1 171 ? 3.298 -2.017 -5.737 1.00 96.31 171 ASP A O 1
ATOM 1313 N N . GLN A 1 172 ? 1.551 -2.487 -7.060 1.00 97.88 172 GLN A N 1
ATOM 1314 C CA . GLN A 1 172 ? 1.800 -1.392 -8.005 1.00 97.88 172 GLN A CA 1
ATOM 1315 C C . GLN A 1 172 ? 1.658 -0.023 -7.335 1.00 97.88 172 GLN A C 1
ATOM 1317 O O . GLN A 1 172 ? 2.488 0.862 -7.555 1.00 97.88 172 GLN A O 1
ATOM 1322 N N . TYR A 1 173 ? 0.645 0.154 -6.484 1.00 98.00 173 TYR A N 1
ATOM 1323 C CA . TYR A 1 173 ? 0.472 1.375 -5.707 1.00 98.00 173 TYR A CA 1
ATOM 1324 C C . TYR A 1 173 ? 1.645 1.587 -4.742 1.00 98.00 173 TYR A C 1
ATOM 1326 O O . TYR A 1 173 ? 2.210 2.683 -4.694 1.00 98.00 173 TYR A O 1
ATOM 1334 N N . ALA A 1 174 ? 2.061 0.550 -4.010 1.00 97.94 174 ALA A N 1
ATOM 1335 C CA . ALA A 1 174 ? 3.199 0.641 -3.100 1.00 97.94 174 ALA A CA 1
ATOM 1336 C C . ALA A 1 174 ? 4.506 0.966 -3.842 1.00 97.94 174 ALA A C 1
ATOM 1338 O O . ALA A 1 174 ? 5.310 1.787 -3.391 1.00 97.94 174 ALA A O 1
ATOM 1339 N N . LEU A 1 175 ? 4.696 0.390 -5.027 1.00 98.06 175 LEU A N 1
ATOM 1340 C CA . LEU A 1 175 ? 5.827 0.681 -5.899 1.00 98.06 175 LEU A CA 1
ATOM 1341 C C . LEU A 1 175 ? 5.794 2.141 -6.387 1.00 98.06 175 LEU A C 1
ATOM 1343 O O . LEU A 1 175 ? 6.797 2.849 -6.257 1.00 98.06 175 LEU A O 1
ATOM 1347 N N . ALA A 1 176 ? 4.643 2.633 -6.855 1.00 97.94 176 ALA A N 1
ATOM 1348 C CA . ALA A 1 176 ? 4.445 4.031 -7.250 1.00 97.94 176 ALA A CA 1
ATOM 1349 C C . ALA A 1 176 ? 4.703 5.015 -6.094 1.00 97.94 176 ALA A C 1
ATOM 1351 O O . ALA A 1 176 ? 5.338 6.057 -6.286 1.00 97.94 176 ALA A O 1
ATOM 1352 N N . PHE A 1 177 ? 4.270 4.662 -4.879 1.00 97.50 177 PHE A N 1
ATOM 1353 C CA . PHE A 1 177 ? 4.510 5.437 -3.662 1.00 97.50 177 PHE A CA 1
ATOM 1354 C C . PHE A 1 177 ? 6.006 5.652 -3.407 1.00 97.50 177 PHE A C 1
ATOM 1356 O O . PHE A 1 177 ? 6.428 6.778 -3.124 1.00 97.50 177 PHE A O 1
ATOM 1363 N N . PHE A 1 178 ? 6.831 4.611 -3.545 1.00 97.38 178 PHE A N 1
ATOM 1364 C CA . PHE A 1 178 ? 8.282 4.745 -3.399 1.00 97.38 178 PHE A CA 1
ATOM 1365 C C . PHE A 1 178 ? 8.928 5.500 -4.563 1.00 97.38 178 PHE A C 1
ATOM 1367 O O . PHE A 1 178 ? 9.828 6.311 -4.330 1.00 97.38 178 PHE A O 1
ATOM 1374 N N . LEU A 1 179 ? 8.467 5.287 -5.798 1.00 96.56 179 LEU A N 1
ATOM 1375 C CA . LEU A 1 179 ? 8.999 5.994 -6.964 1.00 96.56 179 LEU A CA 1
ATOM 1376 C C . LEU A 1 179 ? 8.802 7.511 -6.862 1.00 96.56 179 LEU A C 1
ATOM 1378 O O . LEU A 1 179 ? 9.758 8.251 -7.081 1.00 96.56 179 LEU A O 1
ATOM 1382 N N . LEU A 1 180 ? 7.631 7.995 -6.434 1.00 94.75 180 LEU A N 1
ATOM 1383 C CA . LEU A 1 180 ? 7.394 9.440 -6.262 1.00 94.75 180 LEU A CA 1
ATOM 1384 C C . LEU A 1 180 ? 8.279 10.100 -5.199 1.00 94.75 180 LEU A C 1
ATOM 1386 O O . LEU A 1 180 ? 8.568 11.300 -5.264 1.00 94.75 180 LEU A O 1
ATOM 1390 N N . GLN A 1 181 ? 8.741 9.316 -4.232 1.00 92.56 181 GLN A N 1
ATOM 1391 C CA . GLN A 1 181 ? 9.644 9.760 -3.172 1.00 92.56 181 GLN A CA 1
ATOM 1392 C C . GLN A 1 181 ? 11.123 9.607 -3.541 1.00 92.56 181 GLN A C 1
ATOM 1394 O O . GLN A 1 181 ? 11.982 9.710 -2.663 1.00 92.56 181 GLN A O 1
ATOM 1399 N N . ASP A 1 182 ? 11.424 9.341 -4.815 1.00 94.12 182 ASP A N 1
ATOM 1400 C CA . ASP A 1 182 ? 12.781 9.094 -5.308 1.00 94.12 182 ASP A CA 1
ATOM 1401 C C . ASP A 1 182 ? 13.465 7.903 -4.597 1.00 94.12 182 ASP A C 1
ATOM 1403 O O . ASP A 1 182 ? 14.682 7.825 -4.434 1.00 94.12 182 ASP A O 1
ATOM 1407 N N . LYS A 1 183 ? 12.667 6.930 -4.132 1.00 96.25 183 LYS A N 1
ATOM 1408 C CA . LYS A 1 183 ? 13.136 5.697 -3.475 1.00 96.25 183 LYS A CA 1
ATOM 1409 C C . LYS A 1 183 ? 13.211 4.542 -4.468 1.00 96.25 183 LYS A C 1
ATOM 1411 O O . LYS A 1 183 ? 12.696 3.452 -4.223 1.00 96.25 183 LYS A O 1
ATOM 1416 N N . ILE A 1 184 ? 13.906 4.767 -5.584 1.00 96.38 184 ILE A N 1
ATOM 1417 C CA . ILE A 1 184 ? 14.015 3.812 -6.702 1.00 96.38 184 ILE A CA 1
ATOM 1418 C C . ILE A 1 184 ? 14.537 2.443 -6.239 1.00 96.38 184 ILE A C 1
ATOM 1420 O O . ILE A 1 184 ? 14.030 1.403 -6.656 1.00 96.38 184 ILE A O 1
ATOM 1424 N N . ASN A 1 185 ? 15.530 2.422 -5.345 1.00 97.00 185 ASN A N 1
ATOM 1425 C CA . ASN A 1 185 ? 16.083 1.168 -4.832 1.00 97.00 185 ASN A CA 1
ATOM 1426 C C . ASN A 1 185 ? 15.057 0.376 -4.013 1.00 97.00 185 ASN A C 1
ATOM 1428 O O . ASN A 1 185 ? 14.985 -0.839 -4.162 1.00 97.00 185 ASN A O 1
ATOM 1432 N N . THR A 1 186 ? 14.242 1.043 -3.192 1.00 96.25 186 THR A N 1
ATOM 1433 C CA . THR A 1 186 ? 13.184 0.382 -2.415 1.00 96.25 186 THR A CA 1
ATOM 1434 C C . THR A 1 186 ? 12.075 -0.140 -3.328 1.00 96.25 186 THR A C 1
ATOM 1436 O O . THR A 1 186 ? 11.654 -1.280 -3.163 1.00 96.25 186 THR A O 1
ATOM 1439 N N . ALA A 1 187 ? 11.687 0.61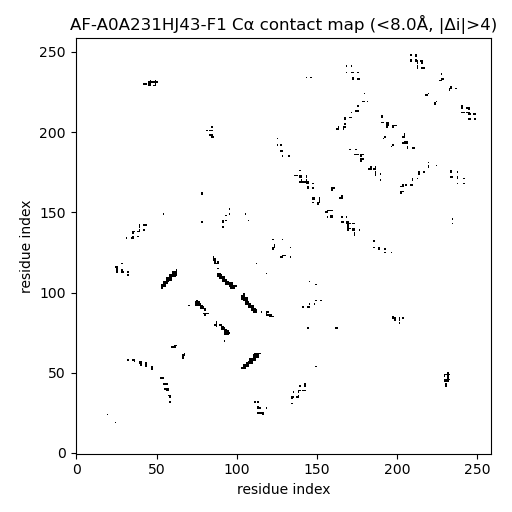8 -4.359 1.00 97.25 187 ALA A N 1
ATOM 1440 C CA . ALA A 1 187 ? 10.748 0.150 -5.383 1.00 97.25 187 ALA A CA 1
ATOM 1441 C C . ALA A 1 187 ? 11.243 -1.137 -6.080 1.00 97.25 187 ALA A C 1
ATOM 1443 O O . ALA A 1 187 ? 10.497 -2.104 -6.212 1.00 97.25 187 ALA A O 1
ATOM 1444 N N . LYS A 1 188 ? 12.533 -1.207 -6.441 1.00 97.69 188 LYS A N 1
ATOM 1445 C CA . LYS A 1 188 ? 13.133 -2.423 -7.023 1.00 97.69 188 LYS A CA 1
ATOM 1446 C C . LYS A 1 188 ? 13.138 -3.613 -6.061 1.00 97.69 188 LYS A C 1
ATOM 1448 O O . LYS A 1 188 ? 12.985 -4.747 -6.511 1.00 97.69 188 LYS A O 1
ATOM 1453 N N . LYS A 1 189 ? 13.297 -3.383 -4.752 1.00 97.25 189 LYS A N 1
ATOM 1454 C CA . LYS A 1 189 ? 13.235 -4.460 -3.750 1.00 97.25 189 LYS A CA 1
ATOM 1455 C C . LYS A 1 189 ? 11.874 -5.152 -3.734 1.00 97.25 189 LYS A C 1
ATOM 1457 O O . LYS A 1 189 ? 11.860 -6.357 -3.539 1.00 97.25 189 LYS A O 1
ATOM 1462 N N . ILE A 1 190 ? 10.770 -4.439 -3.986 1.00 96.00 190 ILE A N 1
ATOM 1463 C CA . ILE A 1 190 ? 9.425 -5.038 -4.084 1.00 96.00 190 ILE A CA 1
ATOM 1464 C C . ILE A 1 190 ? 9.389 -6.071 -5.217 1.00 96.00 190 ILE A C 1
ATOM 1466 O O . ILE A 1 190 ? 9.005 -7.214 -4.994 1.00 96.00 190 ILE A O 1
ATOM 1470 N N . ILE A 1 191 ? 9.896 -5.716 -6.402 1.00 97.50 191 ILE A N 1
ATOM 1471 C CA . ILE A 1 191 ? 9.968 -6.628 -7.559 1.00 97.50 191 ILE A CA 1
ATOM 1472 C C . ILE A 1 191 ? 10.850 -7.846 -7.244 1.00 97.50 191 ILE A C 1
ATOM 1474 O O . ILE A 1 191 ? 10.491 -8.983 -7.546 1.00 97.50 191 ILE A O 1
ATOM 1478 N N . ILE A 1 192 ? 12.014 -7.620 -6.623 1.00 96.62 192 ILE A N 1
ATOM 1479 C CA . ILE A 1 192 ? 12.947 -8.693 -6.241 1.00 96.62 192 ILE A CA 1
ATOM 1480 C C . ILE A 1 192 ? 12.303 -9.624 -5.212 1.00 96.62 192 ILE A C 1
ATOM 1482 O O . ILE A 1 192 ? 12.376 -10.843 -5.364 1.00 96.62 192 ILE A O 1
ATOM 1486 N N . PHE A 1 193 ? 11.657 -9.058 -4.192 1.00 93.25 193 PHE A N 1
ATOM 1487 C CA . PHE A 1 193 ? 10.941 -9.802 -3.166 1.00 93.25 193 PHE A CA 1
ATOM 1488 C C . PHE A 1 193 ? 9.880 -10.698 -3.796 1.00 93.25 193 PHE A C 1
ATOM 1490 O O . PHE A 1 193 ? 9.909 -11.908 -3.587 1.00 93.25 193 PHE A O 1
ATOM 1497 N N . ASN A 1 194 ? 9.042 -10.122 -4.654 1.00 93.38 194 ASN A N 1
ATOM 1498 C CA . ASN A 1 194 ? 7.994 -10.820 -5.382 1.00 93.38 194 ASN A CA 1
ATOM 1499 C C . ASN A 1 194 ? 8.542 -11.987 -6.225 1.00 93.38 194 ASN A C 1
ATOM 1501 O O . ASN A 1 194 ? 8.068 -13.117 -6.150 1.00 93.38 194 ASN A O 1
ATOM 1505 N N . ARG A 1 195 ? 9.633 -11.745 -6.960 1.00 94.69 195 ARG A N 1
ATOM 1506 C CA . ARG A 1 195 ? 10.260 -12.753 -7.824 1.00 94.69 195 ARG A CA 1
ATOM 1507 C C . ARG A 1 195 ? 10.905 -13.909 -7.055 1.00 94.69 195 ARG A C 1
ATOM 1509 O O . ARG A 1 195 ? 10.930 -15.027 -7.564 1.00 94.69 195 ARG A O 1
ATOM 1516 N N . GLN A 1 196 ? 11.507 -13.629 -5.900 1.00 92.69 196 GLN A N 1
ATOM 1517 C CA . GLN A 1 196 ? 12.396 -14.571 -5.209 1.00 92.69 196 GLN A CA 1
ATOM 1518 C C . GLN A 1 196 ? 11.787 -15.205 -3.955 1.00 92.69 196 GLN A C 1
ATOM 1520 O O . GLN A 1 196 ? 12.232 -16.280 -3.564 1.00 92.69 196 GLN A O 1
ATOM 1525 N N . ASN A 1 197 ? 10.815 -14.547 -3.320 1.00 88.44 197 ASN A N 1
ATOM 1526 C CA . ASN A 1 197 ? 10.334 -14.903 -1.980 1.00 88.44 197 ASN A CA 1
ATOM 1527 C C . ASN A 1 197 ? 8.815 -15.110 -1.908 1.00 88.44 197 ASN A C 1
ATOM 1529 O O . ASN A 1 197 ? 8.335 -15.639 -0.911 1.00 88.44 197 ASN A O 1
ATOM 1533 N N . VAL A 1 198 ? 8.066 -14.737 -2.949 1.00 85.69 198 VAL A N 1
ATOM 1534 C CA . VAL A 1 198 ? 6.635 -15.047 -3.067 1.00 85.69 198 VAL A CA 1
ATOM 1535 C C . VAL A 1 198 ? 6.476 -16.300 -3.928 1.00 85.69 198 VAL A C 1
ATOM 1537 O O . VAL A 1 198 ? 7.046 -16.383 -5.020 1.00 85.69 198 VAL A O 1
ATOM 1540 N N . ALA A 1 199 ? 5.729 -17.289 -3.433 1.00 84.81 199 ALA A N 1
ATOM 1541 C CA . ALA A 1 199 ? 5.495 -18.545 -4.144 1.00 84.81 199 ALA A CA 1
ATOM 1542 C C . ALA A 1 199 ? 4.741 -18.304 -5.462 1.00 84.81 199 ALA A C 1
ATOM 1544 O O . ALA A 1 199 ? 3.865 -17.455 -5.526 1.00 84.81 199 ALA A O 1
ATOM 1545 N N . LYS A 1 200 ? 5.072 -19.048 -6.527 1.00 85.50 200 LYS A N 1
ATOM 1546 C CA . LYS A 1 200 ? 4.536 -18.800 -7.884 1.00 85.50 200 LYS A CA 1
ATOM 1547 C C . LYS A 1 200 ? 3.016 -18.936 -8.005 1.00 85.50 200 LYS A C 1
ATOM 1549 O O . LYS A 1 200 ? 2.432 -18.400 -8.942 1.00 85.50 200 LYS A O 1
ATOM 1554 N N . ASP A 1 201 ? 2.414 -19.722 -7.126 1.00 83.31 201 ASP A N 1
ATOM 1555 C CA . ASP A 1 201 ? 0.980 -19.974 -7.025 1.00 83.31 201 ASP A CA 1
ATOM 1556 C C . ASP A 1 201 ? 0.264 -19.018 -6.057 1.00 83.31 201 ASP A C 1
ATOM 1558 O O . ASP A 1 201 ? -0.963 -19.051 -5.974 1.00 83.31 201 ASP A O 1
ATOM 1562 N N . ASP A 1 202 ? 1.005 -18.149 -5.364 1.00 82.19 202 ASP A N 1
ATOM 1563 C CA . ASP A 1 202 ? 0.442 -17.115 -4.501 1.00 82.19 202 ASP A CA 1
ATOM 1564 C C . ASP A 1 202 ? -0.170 -15.973 -5.330 1.00 82.19 202 ASP A C 1
ATOM 1566 O O . ASP A 1 202 ? 0.351 -15.589 -6.382 1.00 8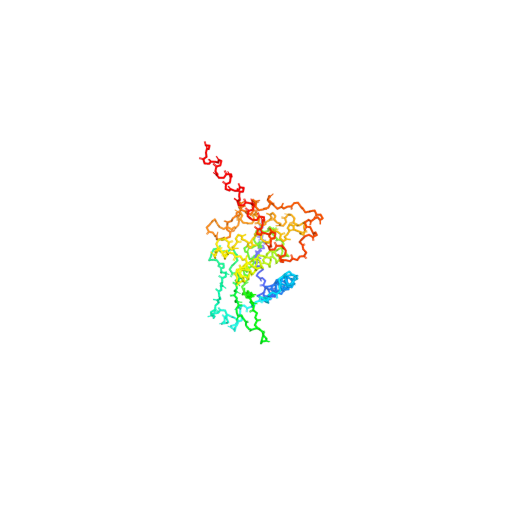2.19 202 ASP A O 1
ATOM 1570 N N . PHE A 1 203 ? -1.268 -15.390 -4.841 1.00 82.62 203 PHE A N 1
ATOM 1571 C CA . PHE A 1 203 ? -1.932 -14.258 -5.494 1.00 82.62 203 PHE A CA 1
ATOM 1572 C C . PHE A 1 203 ? -1.079 -12.996 -5.563 1.00 82.62 203 PHE A C 1
ATOM 1574 O O . PHE A 1 203 ? -1.381 -12.140 -6.392 1.00 82.62 203 PHE A O 1
ATOM 1581 N N . HIS A 1 204 ? -0.019 -12.898 -4.764 1.00 82.50 204 HIS A N 1
ATOM 1582 C CA . HIS A 1 204 ? 0.952 -11.819 -4.845 1.00 82.50 204 HIS A CA 1
ATOM 1583 C C . HIS A 1 204 ? 1.989 -12.041 -5.948 1.00 82.50 204 HIS A C 1
ATOM 1585 O O . HIS A 1 204 ? 2.692 -11.098 -6.274 1.00 82.50 204 HIS A O 1
ATOM 1591 N N . HIS A 1 205 ? 2.149 -13.225 -6.549 1.00 88.62 205 HIS A N 1
ATOM 1592 C CA . HIS A 1 205 ? 3.256 -13.458 -7.486 1.00 88.62 205 HIS A CA 1
ATOM 1593 C C . HIS A 1 205 ? 3.010 -12.855 -8.880 1.00 88.62 205 HIS A C 1
ATOM 1595 O O . HIS A 1 205 ? 2.366 -13.462 -9.740 1.00 88.62 205 HIS A O 1
ATOM 1601 N N . HIS A 1 206 ? 3.589 -11.674 -9.118 1.00 92.56 206 HIS A N 1
ATOM 1602 C CA . HIS A 1 206 ? 3.472 -10.873 -10.346 1.00 92.56 206 HIS A CA 1
ATOM 1603 C C . HIS A 1 206 ? 4.765 -10.131 -10.732 1.00 92.56 206 HIS A C 1
ATOM 1605 O O . HIS A 1 206 ? 4.750 -8.925 -11.008 1.00 92.56 206 HIS A O 1
ATOM 1611 N N . PRO A 1 207 ? 5.940 -10.781 -10.715 1.00 95.25 207 PRO A N 1
ATOM 1612 C CA . PRO A 1 207 ? 7.198 -10.055 -10.851 1.00 95.25 207 PRO A CA 1
ATOM 1613 C C . PRO A 1 207 ? 7.370 -9.379 -12.220 1.00 95.25 207 PRO A C 1
ATOM 1615 O O . PRO A 1 207 ? 8.108 -8.398 -12.321 1.00 95.25 207 PRO A O 1
ATOM 1618 N N . ASP A 1 208 ? 6.718 -9.883 -13.269 1.00 94.75 208 ASP A N 1
ATOM 1619 C CA . ASP A 1 208 ? 6.827 -9.337 -14.623 1.00 94.75 208 ASP A CA 1
ATOM 1620 C C . ASP A 1 208 ? 5.869 -8.160 -14.834 1.00 94.75 208 ASP A C 1
ATOM 1622 O O . ASP A 1 208 ? 6.256 -7.152 -15.427 1.00 94.75 208 ASP A O 1
ATOM 1626 N N . GLU A 1 209 ? 4.659 -8.229 -14.277 1.00 96.12 209 GLU A N 1
ATOM 1627 C CA . GLU A 1 209 ? 3.700 -7.127 -14.249 1.00 96.12 209 GLU A CA 1
ATOM 1628 C C . GLU A 1 209 ? 4.221 -5.950 -13.416 1.00 96.12 209 GLU A C 1
ATOM 1630 O O . GLU A 1 209 ? 4.091 -4.793 -13.825 1.00 96.12 209 GLU A O 1
ATOM 1635 N N . LEU A 1 210 ? 4.878 -6.229 -12.285 1.00 97.44 210 LEU A N 1
ATOM 1636 C CA . LEU A 1 210 ? 5.525 -5.201 -11.466 1.00 97.44 210 LEU A CA 1
ATOM 1637 C C . LEU A 1 210 ? 6.736 -4.578 -12.169 1.00 97.44 210 LEU A C 1
ATOM 1639 O O . LEU A 1 210 ? 6.929 -3.364 -12.089 1.00 97.44 210 LEU A O 1
ATOM 1643 N N . GLN A 1 211 ? 7.531 -5.374 -12.894 1.00 97.56 211 GLN A N 1
ATOM 1644 C CA . GLN A 1 211 ? 8.632 -4.847 -13.704 1.00 97.56 211 GLN A CA 1
ATOM 1645 C C . GLN A 1 211 ? 8.110 -3.962 -14.841 1.00 97.56 211 GLN A C 1
ATOM 1647 O O . GLN A 1 211 ? 8.605 -2.852 -15.022 1.00 97.56 211 GLN A O 1
ATOM 1652 N N . ALA A 1 212 ? 7.080 -4.405 -15.565 1.00 96.88 212 ALA A N 1
ATOM 1653 C CA . ALA A 1 212 ? 6.477 -3.619 -16.637 1.00 96.88 212 ALA A CA 1
ATOM 1654 C C . ALA A 1 212 ? 5.869 -2.309 -16.117 1.00 96.88 212 ALA A C 1
ATOM 1656 O O . ALA A 1 212 ? 6.001 -1.271 -16.765 1.00 96.88 212 ALA A O 1
ATOM 1657 N N . PHE A 1 213 ? 5.240 -2.334 -14.939 1.00 97.75 213 PHE A N 1
ATOM 1658 C CA . PHE A 1 213 ? 4.756 -1.124 -14.280 1.00 97.75 213 PHE A CA 1
ATOM 1659 C C . PHE A 1 213 ? 5.906 -0.171 -13.936 1.00 97.75 213 PHE A C 1
ATOM 1661 O O . PHE A 1 213 ? 5.816 1.020 -14.227 1.00 97.75 213 PHE A O 1
ATOM 1668 N N . PHE A 1 214 ? 6.988 -0.685 -13.340 1.00 97.56 214 PHE A N 1
ATOM 1669 C CA . PHE A 1 214 ? 8.175 0.104 -13.004 1.00 97.56 214 PHE A CA 1
ATOM 1670 C C . PHE A 1 214 ? 8.776 0.773 -14.247 1.00 97.56 214 PHE A C 1
ATOM 1672 O O . PHE A 1 214 ? 9.075 1.965 -14.213 1.00 97.56 214 PHE A O 1
ATOM 1679 N N . ASP A 1 215 ? 8.903 0.032 -15.349 1.00 96.06 215 ASP A N 1
ATOM 1680 C CA . ASP A 1 215 ? 9.475 0.534 -16.604 1.00 96.06 215 ASP A CA 1
ATOM 1681 C C . ASP A 1 215 ? 8.555 1.555 -17.300 1.00 96.06 215 ASP A C 1
ATOM 1683 O O . ASP A 1 215 ? 9.031 2.465 -17.978 1.00 96.06 215 ASP A O 1
ATOM 1687 N N . ALA A 1 216 ? 7.236 1.425 -17.124 1.00 96.00 216 ALA A N 1
ATOM 1688 C CA . ALA A 1 216 ? 6.236 2.351 -17.655 1.00 96.00 216 ALA A CA 1
ATOM 1689 C C . ALA A 1 216 ? 6.004 3.587 -16.765 1.00 96.00 216 ALA A C 1
ATOM 1691 O O . ALA A 1 216 ? 5.263 4.496 -17.164 1.00 96.00 216 ALA A O 1
ATOM 1692 N N . PHE A 1 217 ? 6.587 3.624 -15.563 1.00 96.44 217 PHE A N 1
ATOM 1693 C CA . PHE A 1 217 ? 6.392 4.729 -14.635 1.00 96.44 217 PHE A CA 1
ATOM 1694 C C . PHE A 1 217 ? 7.017 6.013 -15.204 1.00 96.44 217 PHE A C 1
ATOM 1696 O O . PHE A 1 217 ? 8.160 5.990 -15.666 1.00 96.44 217 PHE A O 1
ATOM 1703 N N . PRO A 1 218 ? 6.291 7.147 -15.207 1.00 94.38 218 PRO A N 1
ATOM 1704 C CA . PRO A 1 218 ? 6.809 8.379 -15.784 1.00 94.38 218 PRO A CA 1
ATOM 1705 C C . PRO A 1 218 ? 8.069 8.860 -15.047 1.00 94.38 218 PRO A C 1
ATOM 1707 O O . PRO A 1 218 ? 8.188 8.662 -13.834 1.00 94.38 218 PRO A O 1
ATOM 1710 N N . PRO A 1 219 ? 9.002 9.523 -15.754 1.00 90.38 219 PRO A N 1
ATOM 1711 C CA . PRO A 1 219 ? 10.172 10.107 -15.120 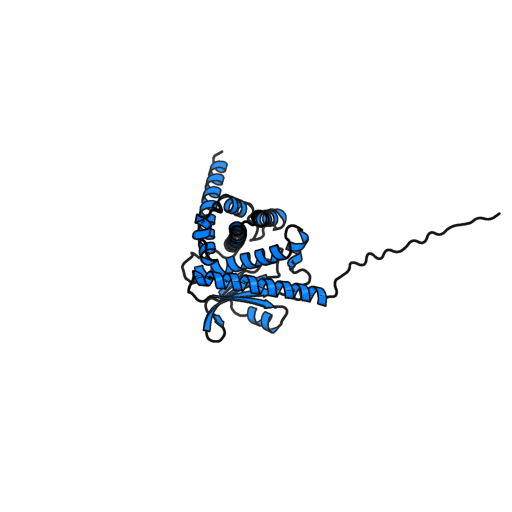1.00 90.38 219 PRO A CA 1
ATOM 1712 C C . PRO A 1 219 ? 9.749 11.107 -14.042 1.00 90.38 219 PRO A C 1
ATOM 1714 O O . PRO A 1 219 ? 8.775 11.846 -14.190 1.00 90.38 219 PRO A O 1
ATOM 1717 N N . LEU A 1 220 ? 10.498 11.118 -12.943 1.00 89.31 220 LEU A N 1
ATOM 1718 C CA . LEU A 1 220 ? 10.208 11.952 -11.786 1.00 89.31 220 LEU A CA 1
ATOM 1719 C C . LEU A 1 220 ? 10.686 13.391 -12.019 1.00 89.31 220 LEU A C 1
ATOM 1721 O O . LEU A 1 220 ? 11.729 13.802 -11.512 1.00 89.31 220 LEU A O 1
ATOM 1725 N N . ASP A 1 221 ? 9.921 14.141 -12.806 1.00 90.44 221 ASP A N 1
ATOM 1726 C CA . ASP A 1 221 ? 10.162 15.550 -13.113 1.00 90.44 221 ASP A CA 1
ATOM 1727 C C . ASP A 1 221 ? 9.227 16.496 -12.333 1.00 90.44 221 ASP A C 1
ATOM 1729 O O . ASP A 1 221 ? 8.321 16.076 -11.602 1.00 90.44 221 ASP A O 1
ATOM 1733 N N . ASP A 1 222 ? 9.462 17.803 -12.472 1.00 85.44 222 ASP A N 1
ATOM 1734 C CA . ASP A 1 222 ? 8.666 18.837 -11.802 1.00 85.44 222 ASP A CA 1
ATOM 1735 C C . ASP A 1 222 ? 7.187 18.797 -12.215 1.00 85.44 222 ASP A C 1
ATOM 1737 O O . ASP A 1 222 ? 6.314 19.123 -11.412 1.00 85.44 222 ASP A O 1
ATOM 1741 N N . SER A 1 223 ? 6.886 18.354 -13.440 1.00 89.94 223 SER A N 1
ATOM 1742 C CA . SER A 1 223 ? 5.515 18.230 -13.941 1.00 89.94 223 SER A CA 1
ATOM 1743 C C . SER A 1 223 ? 4.770 17.109 -13.222 1.00 89.94 223 SER A C 1
ATOM 1745 O O . SER A 1 223 ? 3.666 17.319 -12.714 1.00 89.94 223 SER A O 1
ATOM 1747 N N . LEU A 1 224 ? 5.383 15.928 -13.101 1.00 90.50 224 LEU A N 1
ATOM 1748 C CA . LEU A 1 224 ? 4.798 14.806 -12.373 1.00 90.50 224 LEU A CA 1
ATOM 1749 C C . LEU A 1 224 ? 4.549 15.175 -10.907 1.00 90.50 224 LEU A C 1
ATOM 1751 O O . LEU A 1 224 ? 3.455 14.945 -10.391 1.00 90.50 224 LEU A O 1
ATOM 1755 N N . ARG A 1 225 ? 5.530 15.807 -10.250 1.00 86.06 225 ARG A N 1
ATOM 1756 C CA . ARG A 1 225 ? 5.404 16.254 -8.852 1.00 86.06 225 ARG A CA 1
ATOM 1757 C C . ARG A 1 225 ? 4.342 17.338 -8.671 1.00 86.06 225 ARG A C 1
ATOM 1759 O O . ARG A 1 225 ? 3.663 17.359 -7.649 1.00 86.06 225 ARG A O 1
ATOM 1766 N N . ALA A 1 226 ? 4.177 18.228 -9.648 1.00 85.94 226 ALA A N 1
ATOM 1767 C CA . ALA A 1 226 ? 3.127 19.241 -9.616 1.00 85.94 226 ALA A CA 1
ATOM 1768 C C . ALA A 1 226 ? 1.724 18.639 -9.784 1.00 85.94 226 ALA A C 1
ATOM 1770 O O . ALA A 1 226 ? 0.761 19.211 -9.269 1.00 85.94 226 ALA A O 1
ATOM 1771 N N . ASN A 1 227 ? 1.607 17.506 -10.480 1.00 89.06 227 ASN A N 1
ATOM 1772 C CA . ASN A 1 227 ? 0.334 16.843 -10.758 1.00 89.06 227 ASN A CA 1
ATOM 1773 C C . ASN A 1 227 ? -0.065 15.806 -9.701 1.00 89.06 227 ASN A C 1
ATOM 1775 O O . ASN A 1 227 ? -1.255 15.572 -9.527 1.00 89.06 227 ASN A O 1
ATOM 1779 N N . VAL A 1 228 ? 0.893 15.207 -8.985 1.00 94.38 228 VAL A N 1
ATOM 1780 C CA . VAL A 1 228 ? 0.615 14.243 -7.911 1.00 94.38 228 VAL A CA 1
ATOM 1781 C C . VAL A 1 228 ? 0.881 14.878 -6.555 1.00 94.38 228 VAL A C 1
ATOM 1783 O O . VAL A 1 228 ? 2.003 14.854 -6.048 1.00 94.38 228 VAL A O 1
ATOM 1786 N N . LYS A 1 229 ? -0.159 15.466 -5.962 1.00 92.56 229 LYS A N 1
ATOM 1787 C CA . LYS A 1 229 ? -0.042 16.227 -4.707 1.00 92.56 229 LYS A CA 1
ATOM 1788 C C . LYS A 1 229 ? -0.437 15.416 -3.485 1.00 92.56 229 LYS A C 1
ATOM 1790 O O . LYS A 1 229 ? -0.060 15.762 -2.367 1.00 92.56 229 LYS A O 1
ATOM 1795 N N . ASN A 1 230 ? -1.220 14.366 -3.688 1.00 95.25 230 ASN A N 1
ATOM 1796 C CA . ASN A 1 230 ? -1.785 13.560 -2.622 1.00 95.25 230 ASN A CA 1
ATOM 1797 C C . ASN A 1 230 ? -1.949 12.093 -3.052 1.00 95.25 230 ASN A C 1
ATOM 1799 O O . ASN A 1 230 ? -1.702 11.723 -4.201 1.00 95.25 230 ASN A O 1
ATOM 1803 N N . THR A 1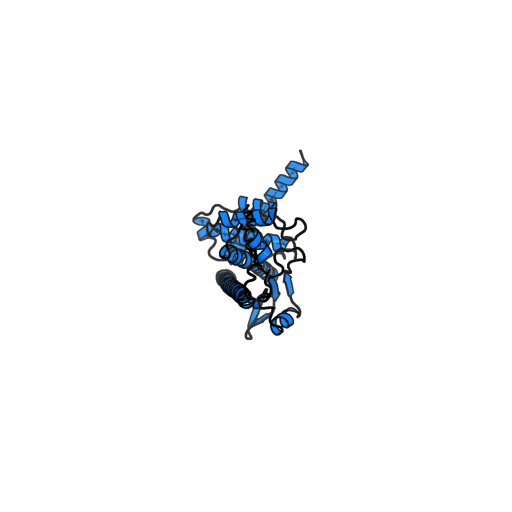 231 ? -2.351 11.235 -2.117 1.00 95.88 231 THR A N 1
ATOM 1804 C CA . THR A 1 231 ? -2.523 9.801 -2.388 1.00 95.88 231 THR A CA 1
ATOM 1805 C C . THR A 1 231 ? -3.710 9.492 -3.306 1.00 95.88 231 THR A C 1
ATOM 1807 O O . THR A 1 231 ? -3.686 8.455 -3.959 1.00 95.88 231 THR A O 1
ATOM 1810 N N . TYR A 1 232 ? -4.711 10.371 -3.435 1.00 95.06 232 TYR A N 1
ATOM 1811 C CA . TYR A 1 232 ? -5.780 10.206 -4.432 1.00 95.06 232 TYR A CA 1
ATOM 1812 C C . TYR A 1 232 ? -5.242 10.391 -5.858 1.00 95.06 232 TYR A C 1
ATOM 1814 O O . TYR A 1 232 ? -5.478 9.545 -6.723 1.00 95.06 232 TYR A O 1
ATOM 1822 N N . ASP A 1 233 ? -4.430 11.426 -6.084 1.00 95.19 233 ASP A N 1
ATOM 1823 C CA . ASP A 1 233 ? -3.739 11.632 -7.362 1.00 95.19 233 ASP A CA 1
ATOM 1824 C C . ASP A 1 233 ? -2.814 10.444 -7.681 1.00 95.19 233 ASP A C 1
ATOM 1826 O O . ASP A 1 233 ? -2.716 10.011 -8.831 1.00 95.19 233 ASP A O 1
ATOM 1830 N N . LEU A 1 234 ? -2.162 9.876 -6.657 1.00 96.62 234 LEU A N 1
ATOM 1831 C CA . LEU A 1 234 ? -1.321 8.690 -6.809 1.00 96.62 234 LEU A CA 1
ATOM 1832 C C . LEU A 1 234 ? -2.131 7.452 -7.207 1.00 96.62 234 LEU A C 1
ATOM 1834 O O . LEU A 1 234 ? -1.696 6.721 -8.089 1.00 96.62 234 LEU A O 1
ATOM 1838 N N . VAL A 1 235 ? -3.317 7.231 -6.631 1.00 94.88 235 VAL A N 1
ATOM 1839 C CA . VAL A 1 235 ? -4.226 6.152 -7.065 1.00 94.88 235 VAL A CA 1
ATOM 1840 C C . VAL A 1 235 ? -4.556 6.300 -8.552 1.00 94.88 235 VAL A C 1
ATOM 1842 O O . VAL A 1 235 ? -4.416 5.340 -9.311 1.00 94.88 235 VAL A O 1
ATOM 1845 N N . ALA A 1 236 ? -4.921 7.507 -8.991 1.00 93.19 236 ALA A N 1
ATOM 1846 C CA . ALA A 1 236 ? -5.218 7.775 -10.397 1.00 93.19 236 ALA A CA 1
ATOM 1847 C C . ALA A 1 236 ? -3.995 7.549 -11.304 1.00 93.19 236 ALA A C 1
ATOM 1849 O O . ALA A 1 236 ? -4.116 6.952 -12.379 1.00 93.19 236 ALA A O 1
ATOM 1850 N N . LEU A 1 237 ? -2.804 7.984 -10.877 1.00 95.31 237 LEU A N 1
ATOM 1851 C CA . LEU A 1 237 ? -1.563 7.715 -11.601 1.00 95.31 237 LEU A CA 1
ATOM 1852 C C . LEU A 1 237 ? -1.297 6.209 -11.713 1.00 95.31 237 LEU A C 1
ATOM 1854 O O . LEU A 1 237 ? -1.005 5.737 -12.811 1.00 95.31 237 LEU A O 1
ATOM 1858 N N . THR A 1 238 ? -1.432 5.459 -10.619 1.00 95.81 238 THR A N 1
ATOM 1859 C CA . THR A 1 238 ? -1.219 4.006 -10.591 1.00 95.81 238 THR A CA 1
ATOM 1860 C C . THR A 1 238 ? -2.128 3.300 -11.590 1.00 95.81 238 THR A C 1
ATOM 1862 O O . THR A 1 238 ? -1.637 2.525 -12.405 1.00 95.81 238 THR A O 1
ATOM 1865 N N . ILE A 1 239 ? -3.423 3.629 -11.624 1.00 92.31 239 ILE A N 1
ATOM 1866 C CA . ILE A 1 239 ? -4.365 3.059 -12.604 1.00 92.31 239 ILE A CA 1
ATOM 1867 C C . ILE A 1 239 ? -3.892 3.331 -14.042 1.00 92.31 239 ILE A C 1
ATOM 1869 O O . ILE A 1 239 ? -3.846 2.424 -14.877 1.00 92.31 239 ILE A O 1
ATOM 1873 N N . ASN A 1 240 ? -3.494 4.572 -14.330 1.00 92.88 240 ASN A N 1
ATOM 1874 C CA . ASN A 1 240 ? -3.055 4.972 -15.666 1.00 92.88 240 ASN A CA 1
ATOM 1875 C C . ASN A 1 240 ? -1.752 4.283 -16.100 1.00 92.88 240 ASN A C 1
ATOM 1877 O O . ASN A 1 240 ? -1.612 3.909 -17.267 1.00 92.88 240 ASN A O 1
ATOM 1881 N N . VAL A 1 241 ? -0.789 4.121 -15.190 1.00 95.69 241 VAL A N 1
ATOM 1882 C CA . VAL A 1 241 ? 0.480 3.433 -15.477 1.00 95.69 241 VAL A CA 1
ATOM 1883 C C . VAL A 1 241 ? 0.250 1.931 -15.643 1.00 95.69 241 VAL A C 1
ATOM 1885 O O . VAL A 1 241 ? 0.747 1.356 -16.610 1.00 95.69 241 VAL A O 1
ATOM 1888 N N . ALA A 1 242 ? -0.568 1.313 -14.787 1.00 93.19 242 ALA A N 1
ATOM 1889 C CA . ALA A 1 242 ? -0.920 -0.102 -14.886 1.00 93.19 242 ALA A CA 1
ATOM 1890 C C . ALA A 1 242 ? -1.571 -0.438 -16.236 1.00 93.19 242 ALA A C 1
ATOM 1892 O O . ALA A 1 242 ? -1.166 -1.391 -16.903 1.00 93.19 242 ALA A O 1
ATOM 1893 N N . ALA A 1 243 ? -2.505 0.398 -16.701 1.00 90.75 243 ALA A N 1
ATOM 1894 C CA . ALA A 1 243 ? -3.124 0.231 -18.015 1.00 90.75 243 ALA A CA 1
ATOM 1895 C C . ALA A 1 243 ? -2.095 0.294 -19.164 1.00 90.75 243 ALA A C 1
ATOM 1897 O O . ALA A 1 243 ? -2.140 -0.522 -20.087 1.00 90.75 243 ALA A O 1
ATOM 1898 N N . LYS A 1 244 ? -1.130 1.225 -19.103 1.00 90.81 244 LYS A N 1
ATOM 1899 C CA . LYS A 1 244 ? -0.052 1.344 -20.106 1.00 90.81 244 LYS A CA 1
ATOM 1900 C C . LYS A 1 244 ? 0.907 0.151 -20.088 1.00 90.81 244 LYS A C 1
ATOM 1902 O O . LYS A 1 244 ? 1.305 -0.322 -21.157 1.00 90.81 244 LYS A O 1
ATOM 1907 N N . ALA A 1 245 ? 1.266 -0.326 -18.897 1.00 92.69 245 ALA A N 1
ATOM 1908 C CA . ALA A 1 245 ? 2.133 -1.485 -18.708 1.00 92.69 245 ALA A CA 1
ATOM 1909 C C . ALA A 1 245 ? 1.491 -2.761 -19.275 1.00 92.69 245 ALA A C 1
ATOM 1911 O O . ALA A 1 245 ? 2.141 -3.512 -20.004 1.00 92.69 245 ALA A O 1
ATOM 1912 N N . GLN A 1 246 ? 0.189 -2.953 -19.039 1.00 89.69 246 GLN A N 1
ATOM 1913 C CA . GLN A 1 246 ? -0.554 -4.101 -19.559 1.00 89.69 246 GLN A CA 1
ATOM 1914 C C . GLN A 1 246 ? -0.557 -4.150 -21.093 1.00 89.69 246 GLN A C 1
ATOM 1916 O O . GLN A 1 246 ? -0.374 -5.216 -21.679 1.00 89.69 246 GLN A O 1
ATOM 1921 N N . ILE A 1 247 ? -0.715 -3.001 -21.760 1.00 87.38 247 ILE A N 1
ATOM 1922 C CA . ILE A 1 247 ? -0.658 -2.918 -23.230 1.00 87.38 247 ILE A CA 1
ATOM 1923 C C . ILE A 1 247 ? 0.708 -3.389 -23.752 1.00 87.38 247 ILE A C 1
ATOM 1925 O O . ILE A 1 247 ? 0.765 -4.144 -24.723 1.00 87.38 247 ILE A O 1
ATOM 1929 N N . HIS A 1 248 ? 1.804 -2.995 -23.095 1.00 82.81 248 HIS A N 1
ATOM 1930 C CA . HIS A 1 248 ? 3.153 -3.418 -23.484 1.00 82.81 248 HIS A CA 1
ATOM 1931 C C . HIS A 1 248 ? 3.366 -4.924 -23.307 1.00 82.81 248 HIS A C 1
ATOM 1933 O O . HIS A 1 248 ? 3.937 -5.569 -24.188 1.00 82.81 248 HIS A O 1
ATOM 1939 N N . LEU A 1 249 ? 2.880 -5.499 -22.203 1.00 87.62 249 LEU A N 1
ATOM 1940 C CA . LEU A 1 249 ? 2.966 -6.941 -21.962 1.00 87.62 249 LEU A CA 1
ATOM 1941 C C . LEU A 1 249 ? 2.193 -7.744 -23.013 1.00 87.62 249 LEU A C 1
ATOM 1943 O O . LEU A 1 249 ? 2.720 -8.722 -23.544 1.00 87.62 249 LEU A O 1
ATOM 1947 N N . LEU A 1 250 ? 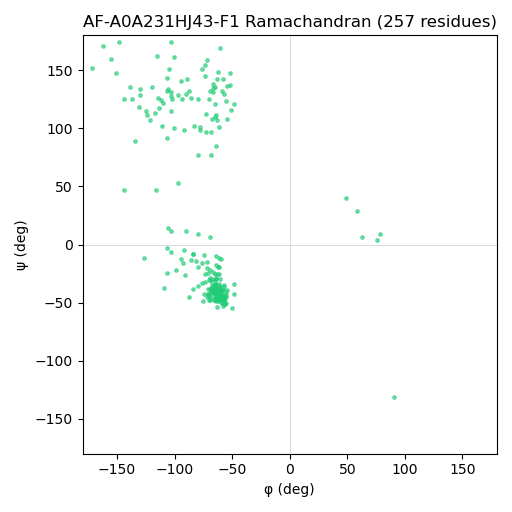0.982 -7.304 -23.363 1.00 85.81 250 LEU A N 1
ATOM 1948 C CA . LEU A 1 250 ? 0.168 -7.948 -24.397 1.00 85.81 250 LEU A CA 1
ATOM 1949 C C . LEU A 1 250 ? 0.832 -7.876 -25.778 1.00 85.81 250 LEU A C 1
ATOM 1951 O O . LEU A 1 250 ? 0.865 -8.880 -26.488 1.00 85.81 250 LEU A O 1
ATOM 1955 N N . ALA A 1 251 ? 1.408 -6.727 -26.140 1.00 82.62 251 ALA A N 1
ATOM 1956 C CA . ALA A 1 251 ? 2.134 -6.573 -27.400 1.00 82.62 251 ALA A CA 1
ATOM 1957 C C . ALA A 1 251 ? 3.357 -7.504 -27.474 1.00 82.62 251 ALA A C 1
ATOM 1959 O O . ALA A 1 251 ? 3.581 -8.160 -28.492 1.00 82.62 251 ALA A O 1
ATOM 1960 N N . LYS A 1 252 ? 4.113 -7.624 -26.374 1.00 81.38 252 LYS A N 1
ATOM 1961 C CA . LYS A 1 252 ? 5.270 -8.524 -26.286 1.00 81.38 252 LYS A CA 1
ATOM 1962 C C . LYS A 1 252 ? 4.862 -9.997 -26.390 1.00 81.38 252 LYS A C 1
ATOM 1964 O O . LYS A 1 252 ? 5.519 -10.761 -27.090 1.00 81.38 252 LYS A O 1
ATOM 1969 N N . ALA A 1 253 ? 3.767 -10.395 -25.742 1.00 79.81 253 ALA A N 1
ATOM 1970 C CA . ALA A 1 253 ? 3.246 -11.759 -25.831 1.00 79.81 253 ALA A CA 1
ATOM 1971 C C . ALA A 1 253 ? 2.785 -12.117 -27.256 1.00 79.81 253 ALA A C 1
ATOM 1973 O O . ALA A 1 253 ? 3.022 -13.230 -27.717 1.00 79.81 253 ALA A O 1
ATOM 1974 N N . GLN A 1 254 ? 2.175 -11.167 -27.973 1.00 78.69 254 GLN A N 1
ATOM 1975 C CA . GLN A 1 254 ? 1.775 -11.354 -29.372 1.00 78.69 254 GLN A CA 1
ATOM 1976 C C . GLN A 1 254 ? 2.969 -11.472 -30.324 1.00 78.69 254 GLN A C 1
ATOM 1978 O O . GLN A 1 254 ? 2.889 -12.229 -31.284 1.00 78.69 254 GLN A O 1
ATOM 1983 N N . GLN A 1 255 ? 4.069 -10.757 -30.073 1.00 76.31 255 GLN A N 1
ATOM 1984 C CA . GLN A 1 255 ? 5.295 -10.901 -30.867 1.00 76.31 255 GLN A CA 1
ATOM 1985 C C . GLN A 1 255 ? 5.905 -12.297 -30.704 1.00 76.31 255 GLN A C 1
ATOM 1987 O O . GLN A 1 255 ? 6.139 -12.966 -31.699 1.00 76.31 255 GLN A O 1
ATOM 1992 N N . VAL A 1 256 ? 6.040 -12.782 -29.466 1.00 77.00 256 VAL A N 1
ATOM 1993 C CA . VAL A 1 256 ? 6.587 -14.124 -29.184 1.00 77.00 256 VAL A CA 1
ATOM 1994 C C . VAL A 1 256 ? 5.711 -15.250 -29.745 1.00 77.00 256 VAL A C 1
ATOM 1996 O O . VAL A 1 256 ? 6.222 -16.309 -30.077 1.00 77.00 256 VAL A O 1
ATOM 1999 N N . ALA A 1 257 ? 4.396 -15.050 -29.848 1.00 72.12 257 ALA A N 1
ATOM 2000 C CA . ALA A 1 257 ? 3.491 -16.048 -30.421 1.00 72.12 257 ALA A CA 1
ATOM 2001 C C . ALA A 1 257 ? 3.540 -16.125 -31.961 1.00 72.12 257 ALA A C 1
ATOM 2003 O O . ALA A 1 257 ? 3.016 -17.083 -32.528 1.00 72.12 257 ALA A O 1
ATOM 2004 N N . ASN A 1 258 ? 4.108 -15.113 -32.624 1.00 67.19 258 ASN A N 1
ATOM 2005 C CA . ASN A 1 258 ? 4.203 -15.022 -34.083 1.00 67.19 258 ASN A CA 1
ATOM 2006 C C . ASN A 1 258 ? 5.609 -15.348 -34.624 1.00 67.19 258 ASN A C 1
ATOM 2008 O O . ASN A 1 258 ? 5.763 -15.414 -35.846 1.00 67.19 258 ASN A O 1
ATOM 2012 N N . ASP A 1 259 ? 6.589 -15.538 -33.737 1.00 59.72 259 ASP A N 1
ATOM 2013 C CA . ASP A 1 259 ? 7.961 -15.980 -34.031 1.00 59.72 259 ASP A CA 1
ATOM 2014 C C . ASP A 1 259 ? 8.104 -17.502 -33.832 1.00 59.72 259 ASP A C 1
ATOM 2016 O O . ASP A 1 259 ? 8.838 -18.137 -34.628 1.00 59.72 259 ASP A O 1
#